Protein AF-A0A1X2H345-F1 (afdb_monomer)

pLDDT: mean 88.34, std 13.13, range [42.84, 98.38]

Sequence (177 aa):
MRRMRRKADGDRSNLPSEIELFEAHEELKAEWERTKRREPLEALDTERYQLSAPGEDDPEAWQAAVNNSKAQLEAESNRLINLELLQKYGANAWRVHNYMLEAHLKRIQAANEDMKNKILQINRERKMDQTQAAGSLRSLEDKWSDLVSQNLQVDIACTALEQEVEELQRYKASLNK

Radius of gyration: 45.2 Å; Cα contacts (8 Å, |Δi|>4): 22; chains: 1; bounding box: 85×25×132 Å

InterPro domains:
  IPR008409 Pre-mRNA-splicing factor SPF27 [PF05700] (2-173)
  IPR008409 Pre-mRNA-splicing factor SPF27 [PTHR13296] (14-171)

Foldseek 3Di:
DDPPPPPPPPPPDPDDPDDQPPPVPPVVSVVVVCVVVVPDDDDPPPVLQDLDDFDPPDPVSVVVSVVSVVVNVVVVVVVVVVVVVCVVCVVVVVVVVVVVVVVVVVVVVVVVVVVVVVVVVVVVVVVVVVVVVVVVVVVVVVVVVVVVVVVVVVVVVVVVVVVVVVVVVVVVVVVVD

Secondary structure (DSSP, 8-state):
-----PPP-S-SS-S-SS--TTTT-HHHHHHHHHHHTTPPPPPP--GGGS-PPPPTT-HHHHHHHHHHHHHHHHHHHHHHHHHHHHHHHHHHHHHHHHHHHHHHHHHHHHHHHHHHHHHHHHHHHHHHHHHHHHHHHHHHHHHHHHHHHHHHHHHHHHHHHHHHHHHHHHHHHHHT-

Organism: Syncephalastrum racemosum (NCBI:txid13706)

Structure (mmCIF, N/CA/C/O backbone):
data_AF-A0A1X2H345-F1
#
_entry.id   AF-A0A1X2H345-F1
#
loop_
_atom_site.group_PDB
_atom_site.id
_atom_site.type_symbol
_atom_site.label_atom_id
_atom_site.label_alt_id
_atom_site.label_comp_id
_atom_site.label_asym_id
_atom_site.label_entity_id
_atom_site.label_seq_id
_atom_site.pdbx_PDB_ins_code
_atom_site.Cartn_x
_atom_site.Cartn_y
_atom_site.Cartn_z
_atom_site.occupancy
_atom_site.B_iso_or_equiv
_atom_site.auth_seq_id
_atom_site.auth_comp_id
_atom_site.auth_asym_id
_atom_site.auth_atom_id
_atom_site.pdbx_PDB_model_num
ATOM 1 N N . MET A 1 1 ? 10.663 5.712 44.525 1.00 42.84 1 MET A N 1
ATOM 2 C CA . MET A 1 1 ? 10.175 4.558 43.736 1.00 42.84 1 MET A CA 1
ATOM 3 C C . MET A 1 1 ? 10.961 4.454 42.435 1.00 42.84 1 MET A C 1
ATOM 5 O O . MET A 1 1 ? 10.844 5.320 41.579 1.00 42.84 1 MET A O 1
ATOM 9 N N . ARG A 1 2 ? 11.821 3.438 42.313 1.00 46.34 2 ARG A N 1
ATOM 10 C CA . ARG A 1 2 ? 12.656 3.188 41.128 1.00 46.34 2 ARG A CA 1
ATOM 11 C C . ARG A 1 2 ? 11.750 2.611 40.033 1.00 46.34 2 ARG A C 1
ATOM 13 O O . ARG A 1 2 ? 11.241 1.507 40.203 1.00 46.34 2 ARG A O 1
ATOM 20 N N . ARG A 1 3 ? 11.508 3.340 38.934 1.00 51.97 3 ARG A N 1
ATOM 21 C CA . ARG A 1 3 ? 10.853 2.761 37.748 1.00 51.97 3 ARG A CA 1
ATOM 22 C C . ARG A 1 3 ? 11.725 1.602 37.268 1.00 51.97 3 ARG A C 1
ATOM 24 O O . ARG A 1 3 ? 12.838 1.830 36.798 1.00 51.97 3 ARG A O 1
ATOM 31 N N . MET A 1 4 ? 11.235 0.371 37.400 1.00 47.84 4 MET A N 1
ATOM 32 C CA . MET A 1 4 ? 11.786 -0.759 36.661 1.00 47.84 4 MET A CA 1
ATOM 33 C C . MET A 1 4 ? 11.659 -0.414 35.179 1.00 47.84 4 MET A C 1
ATOM 35 O O . MET A 1 4 ? 10.566 -0.433 34.614 1.00 47.84 4 MET A O 1
ATOM 39 N N . ARG A 1 5 ? 12.778 -0.050 34.551 1.00 55.53 5 ARG A N 1
ATOM 40 C CA . ARG A 1 5 ? 12.910 -0.095 33.100 1.00 55.53 5 ARG A CA 1
ATOM 41 C C . ARG A 1 5 ? 12.708 -1.565 32.752 1.00 55.53 5 ARG A C 1
ATOM 43 O O . ARG A 1 5 ? 13.625 -2.358 32.955 1.00 55.53 5 ARG A O 1
ATOM 50 N N . ARG A 1 6 ? 11.491 -1.946 32.335 1.00 53.66 6 ARG A N 1
ATOM 51 C CA . ARG A 1 6 ? 11.274 -3.236 31.675 1.00 53.66 6 ARG A CA 1
ATOM 52 C C . ARG A 1 6 ? 12.363 -3.298 30.609 1.00 53.66 6 ARG A C 1
ATOM 54 O O . ARG A 1 6 ? 12.412 -2.413 29.753 1.00 53.66 6 ARG A O 1
ATOM 61 N N . LYS A 1 7 ? 13.291 -4.256 30.719 1.00 50.19 7 LYS A N 1
ATOM 62 C CA . LYS A 1 7 ? 14.066 -4.655 29.546 1.00 50.19 7 LYS A CA 1
ATOM 63 C C . LYS A 1 7 ? 12.996 -4.919 28.498 1.00 50.19 7 LYS A C 1
ATOM 65 O O . LYS A 1 7 ? 12.052 -5.646 28.803 1.00 50.19 7 LYS A O 1
ATOM 70 N N . ALA A 1 8 ? 13.050 -4.194 27.383 1.00 55.94 8 ALA A N 1
ATOM 71 C CA . ALA A 1 8 ? 12.185 -4.510 26.267 1.00 55.94 8 ALA A CA 1
ATOM 72 C C . ALA A 1 8 ? 12.343 -6.016 26.067 1.00 55.94 8 ALA A C 1
ATOM 74 O O . ALA A 1 8 ? 13.481 -6.483 25.951 1.00 55.94 8 ALA A O 1
ATOM 75 N N . ASP A 1 9 ? 11.237 -6.758 26.172 1.00 56.59 9 ASP A N 1
ATOM 76 C CA . ASP A 1 9 ? 11.177 -8.083 25.571 1.00 56.59 9 ASP A CA 1
ATOM 77 C C . ASP A 1 9 ? 11.868 -7.923 24.221 1.00 56.59 9 ASP A C 1
ATOM 79 O O . ASP A 1 9 ? 11.528 -6.986 23.485 1.00 56.59 9 ASP A O 1
ATOM 83 N N . GLY A 1 10 ? 12.894 -8.743 23.968 1.00 58.44 10 GLY A N 1
ATOM 84 C CA . GLY A 1 10 ? 13.483 -8.839 22.640 1.00 58.44 10 GLY A CA 1
ATOM 85 C C . GLY A 1 10 ? 12.335 -8.851 21.647 1.00 58.44 10 GLY A C 1
ATOM 86 O O . GLY A 1 10 ? 11.325 -9.506 21.916 1.00 58.44 10 GLY A O 1
ATOM 87 N N . ASP A 1 11 ? 12.460 -7.984 20.644 1.00 57.41 11 ASP A N 1
ATOM 88 C CA . ASP A 1 11 ? 11.429 -7.623 19.683 1.00 57.41 11 ASP A CA 1
ATOM 89 C C . ASP A 1 11 ? 10.431 -8.775 19.518 1.00 57.41 11 ASP A C 1
ATOM 91 O O . ASP A 1 11 ? 10.804 -9.865 19.100 1.00 57.41 11 ASP A O 1
ATOM 95 N N . ARG A 1 12 ? 9.172 -8.595 19.944 1.00 59.28 12 ARG A N 1
ATOM 96 C CA . ARG A 1 12 ? 8.151 -9.671 19.925 1.00 59.28 12 ARG A CA 1
ATOM 97 C C . ARG A 1 12 ? 7.778 -10.098 18.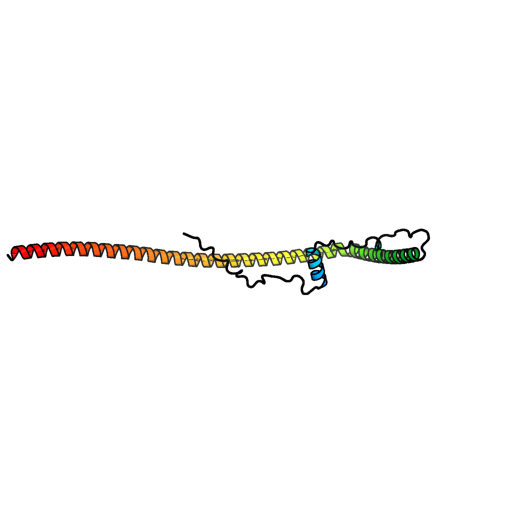497 1.00 59.28 12 ARG A C 1
ATOM 99 O O . ARG A 1 12 ? 6.772 -10.774 18.283 1.00 59.28 12 ARG A O 1
ATOM 106 N N . SER A 1 13 ? 8.536 -9.624 17.520 1.00 66.62 13 SER A N 1
ATOM 107 C CA . SER A 1 13 ? 8.493 -10.015 16.139 1.00 66.62 13 SER A CA 1
ATOM 108 C C . SER A 1 13 ? 9.228 -11.353 15.996 1.00 66.62 13 SER A C 1
ATOM 110 O O . SER A 1 13 ? 10.352 -11.534 16.449 1.00 66.62 13 SER A O 1
ATOM 112 N N . ASN A 1 14 ? 8.619 -12.310 15.297 1.00 68.88 14 ASN A N 1
ATOM 113 C CA . ASN A 1 14 ? 9.355 -13.463 14.760 1.00 68.88 14 ASN A CA 1
ATOM 114 C C . ASN A 1 14 ? 10.188 -13.050 13.529 1.00 68.88 14 ASN A C 1
ATOM 116 O O . ASN A 1 14 ? 10.404 -13.855 12.624 1.00 68.88 14 ASN A O 1
ATOM 120 N N . LEU A 1 15 ? 10.567 -11.773 13.437 1.00 67.19 15 LEU A N 1
ATOM 121 C CA . LEU A 1 15 ? 11.335 -11.250 12.325 1.00 67.19 15 LEU A CA 1
ATOM 122 C C . LEU A 1 15 ? 12.818 -11.412 12.666 1.00 67.19 15 LEU A C 1
ATOM 124 O O . LEU A 1 15 ? 13.219 -11.100 13.788 1.00 67.19 15 LEU A O 1
ATOM 128 N N . PRO A 1 16 ? 13.638 -11.903 11.727 1.00 69.88 16 PRO A N 1
ATOM 129 C CA . PRO A 1 16 ? 15.077 -11.960 11.923 1.00 69.88 16 PRO A CA 1
ATOM 130 C C . PRO A 1 16 ? 15.625 -10.576 12.291 1.00 69.88 16 PRO A C 1
ATOM 132 O O . PRO A 1 16 ? 15.363 -9.593 11.597 1.00 69.88 16 PRO A O 1
ATOM 135 N N . SER A 1 17 ? 16.382 -10.499 13.388 1.00 68.88 17 SER A N 1
ATOM 136 C CA . SER A 1 17 ? 17.040 -9.263 13.836 1.00 68.88 17 SER A CA 1
ATOM 137 C C . SER A 1 17 ? 18.170 -8.826 12.903 1.00 68.88 17 SER A C 1
ATOM 139 O O . SER A 1 17 ? 18.515 -7.648 12.857 1.00 68.88 17 SER A O 1
ATOM 141 N N . GLU A 1 18 ? 18.732 -9.775 12.157 1.00 69.69 18 GLU A N 1
ATOM 142 C CA . GLU A 1 18 ? 19.713 -9.553 11.103 1.00 69.69 18 GLU A CA 1
ATOM 143 C C . GLU A 1 18 ? 19.161 -10.175 9.822 1.00 69.69 18 GLU A C 1
ATOM 145 O O . GLU A 1 18 ? 18.856 -11.366 9.774 1.00 69.69 18 GLU A O 1
ATOM 150 N N . ILE A 1 19 ? 18.959 -9.340 8.804 1.00 75.25 19 ILE A N 1
ATOM 151 C CA . ILE A 1 19 ? 18.525 -9.770 7.477 1.00 75.25 19 ILE A CA 1
ATOM 152 C C . ILE A 1 19 ? 19.769 -9.755 6.597 1.00 75.25 19 ILE A C 1
ATOM 154 O O . ILE A 1 19 ? 20.318 -8.685 6.321 1.00 75.25 19 ILE A O 1
ATOM 158 N N . GLU A 1 20 ? 20.209 -10.928 6.148 1.00 77.31 20 GLU A N 1
ATOM 159 C CA . GLU A 1 20 ? 21.186 -11.014 5.069 1.00 77.31 20 GLU A CA 1
ATOM 160 C C . GLU A 1 20 ? 20.501 -10.609 3.761 1.00 77.31 20 GLU A C 1
ATOM 162 O O . GLU A 1 20 ? 19.668 -11.317 3.195 1.00 77.31 20 GLU A O 1
ATOM 167 N N . LEU A 1 21 ? 20.806 -9.400 3.297 1.00 81.00 21 LEU A N 1
ATOM 168 C CA . LEU A 1 21 ? 20.272 -8.896 2.040 1.00 81.00 21 LEU A CA 1
ATOM 169 C C . LEU A 1 21 ? 20.966 -9.599 0.863 1.00 81.00 21 LEU A C 1
ATOM 171 O O . LEU A 1 21 ? 22.181 -9.787 0.864 1.00 81.00 21 LEU A O 1
ATOM 175 N N . PHE A 1 22 ? 20.178 -9.927 -0.165 1.00 86.00 22 PHE A N 1
ATOM 176 C CA . PHE A 1 22 ? 20.644 -10.439 -1.461 1.00 86.00 22 PHE A CA 1
ATOM 177 C C . PHE A 1 22 ? 21.290 -11.839 -1.465 1.00 86.00 22 PHE A C 1
ATOM 179 O O . PHE A 1 22 ? 22.086 -12.130 -2.351 1.00 86.00 22 PHE A O 1
ATOM 186 N N . GLU A 1 23 ? 20.908 -12.746 -0.557 1.00 82.88 23 GLU A N 1
ATOM 187 C CA . GLU A 1 23 ? 21.403 -14.142 -0.552 1.00 82.88 23 GLU A CA 1
ATOM 188 C C . GLU A 1 23 ? 21.285 -14.856 -1.912 1.00 82.88 23 GLU A C 1
ATOM 190 O O . GLU A 1 23 ? 22.180 -15.597 -2.303 1.00 82.88 23 GLU A O 1
ATOM 195 N N . ALA A 1 24 ? 20.197 -14.613 -2.650 1.00 85.69 24 ALA A N 1
ATOM 196 C CA . ALA A 1 24 ? 19.935 -15.256 -3.938 1.00 85.69 24 ALA A CA 1
ATOM 197 C C . ALA A 1 24 ? 20.748 -14.678 -5.113 1.00 85.69 24 ALA A C 1
ATOM 199 O O . ALA A 1 24 ? 20.771 -15.275 -6.189 1.00 85.69 24 ALA A O 1
ATOM 200 N N . HIS A 1 25 ? 21.381 -13.515 -4.938 1.00 87.69 25 HIS A N 1
ATOM 201 C CA . HIS A 1 25 ? 22.069 -12.797 -6.007 1.00 87.69 25 HIS A CA 1
ATOM 202 C C . HIS A 1 25 ? 23.450 -12.349 -5.541 1.00 87.69 25 HIS A C 1
ATOM 204 O O . HIS A 1 25 ? 23.610 -11.292 -4.929 1.00 87.69 25 HIS A O 1
ATOM 210 N N . GLU A 1 26 ? 24.451 -13.155 -5.886 1.00 89.25 26 GLU A N 1
ATOM 211 C CA . GLU A 1 26 ? 25.852 -12.942 -5.519 1.00 89.25 26 GLU A CA 1
ATOM 212 C C . GLU A 1 26 ? 26.367 -11.555 -5.937 1.00 89.25 26 GLU A C 1
ATOM 214 O O . GLU A 1 26 ? 27.020 -10.876 -5.147 1.00 89.25 26 GLU A O 1
ATOM 219 N N . GLU A 1 27 ? 25.980 -11.078 -7.122 1.00 89.25 27 GLU A N 1
ATOM 220 C CA . GLU A 1 27 ? 26.362 -9.751 -7.622 1.00 89.25 27 GLU A CA 1
ATOM 221 C C . GLU A 1 27 ? 25.814 -8.614 -6.748 1.00 89.25 27 GLU A C 1
ATOM 223 O O . GLU A 1 27 ? 26.535 -7.682 -6.397 1.00 89.25 27 GLU A O 1
ATOM 228 N N . LEU A 1 28 ? 24.552 -8.709 -6.318 1.00 88.56 28 LEU A N 1
ATOM 229 C CA . LEU A 1 28 ? 23.937 -7.699 -5.454 1.00 88.56 28 LEU A CA 1
ATOM 230 C C . LEU A 1 28 ? 24.525 -7.731 -4.039 1.00 88.56 28 LEU A C 1
ATOM 232 O O . LEU A 1 28 ? 24.673 -6.681 -3.411 1.00 88.56 28 LEU A O 1
ATOM 236 N N . LYS A 1 29 ? 24.913 -8.914 -3.547 1.00 89.69 29 LYS A N 1
ATOM 237 C CA . LYS A 1 29 ? 25.635 -9.059 -2.276 1.00 89.69 29 LYS A CA 1
ATOM 238 C C . LYS A 1 29 ? 27.024 -8.413 -2.355 1.00 89.69 29 LYS A C 1
ATOM 240 O O . LYS A 1 29 ? 27.413 -7.693 -1.436 1.00 89.69 29 LYS A O 1
ATOM 245 N N . ALA A 1 30 ? 27.741 -8.599 -3.463 1.00 88.62 30 ALA A N 1
ATOM 246 C CA . ALA A 1 30 ? 29.036 -7.963 -3.703 1.00 88.62 30 ALA A CA 1
ATOM 247 C C . ALA A 1 30 ? 28.928 -6.427 -3.785 1.00 88.62 30 ALA A C 1
ATOM 249 O O . ALA A 1 30 ? 29.713 -5.718 -3.150 1.00 88.62 30 ALA A O 1
ATOM 250 N N . GLU A 1 31 ? 27.917 -5.910 -4.486 1.00 88.44 31 GLU A N 1
ATOM 251 C CA . GLU A 1 31 ? 27.613 -4.474 -4.578 1.00 88.44 31 GLU A CA 1
ATOM 252 C C . GLU A 1 31 ? 27.225 -3.860 -3.226 1.00 88.44 31 GLU A C 1
ATOM 254 O O . GLU A 1 31 ? 27.629 -2.739 -2.891 1.00 88.44 31 GLU A O 1
ATOM 259 N N . TRP A 1 32 ? 26.474 -4.605 -2.413 1.00 88.12 32 TRP A N 1
ATOM 260 C CA . TRP A 1 32 ? 26.106 -4.203 -1.059 1.00 88.12 32 TRP A CA 1
ATOM 261 C C . TRP A 1 32 ? 27.336 -4.079 -0.153 1.00 88.12 32 TRP A C 1
ATOM 263 O O . TRP A 1 32 ? 27.510 -3.067 0.530 1.00 88.12 32 TRP A O 1
ATOM 273 N N . GLU A 1 33 ? 28.238 -5.060 -0.202 1.00 89.31 33 GLU A N 1
ATOM 274 C CA . GLU A 1 33 ? 29.494 -5.022 0.548 1.00 89.31 33 GLU A CA 1
ATOM 275 C C . GLU A 1 33 ? 30.443 -3.920 0.048 1.00 89.31 33 GLU A C 1
ATOM 277 O O . GLU A 1 33 ? 31.045 -3.222 0.865 1.00 89.31 33 GLU A O 1
ATOM 282 N N . ARG A 1 34 ? 30.531 -3.672 -1.268 1.00 90.81 34 ARG A N 1
ATOM 283 C CA . ARG A 1 34 ? 31.264 -2.515 -1.819 1.00 90.81 34 ARG A CA 1
ATOM 284 C C . ARG A 1 34 ? 30.724 -1.197 -1.261 1.00 90.81 34 ARG A C 1
ATOM 286 O O . ARG A 1 34 ? 31.481 -0.354 -0.776 1.00 90.81 34 ARG A O 1
ATOM 293 N N . THR A 1 35 ? 29.402 -1.029 -1.293 1.00 88.56 35 THR A N 1
ATOM 294 C CA . THR A 1 35 ? 28.723 0.175 -0.791 1.00 88.56 35 THR A CA 1
ATOM 295 C C . THR A 1 35 ? 28.976 0.373 0.703 1.00 88.56 35 THR A C 1
ATOM 297 O O . THR A 1 35 ? 29.258 1.487 1.149 1.00 88.56 35 THR A O 1
ATOM 300 N N . LYS A 1 36 ? 28.958 -0.715 1.483 1.00 87.62 36 LYS A N 1
ATOM 301 C CA . LYS A 1 36 ? 29.304 -0.718 2.912 1.00 87.62 36 LYS A CA 1
ATOM 302 C C . LYS A 1 36 ? 30.751 -0.278 3.158 1.00 87.62 36 LYS A C 1
ATOM 304 O O . LYS A 1 36 ? 31.007 0.442 4.123 1.00 87.62 36 LYS A O 1
ATOM 309 N N . ARG A 1 37 ? 31.675 -0.640 2.260 1.00 91.94 37 ARG A N 1
ATOM 310 C CA . ARG A 1 37 ? 33.072 -0.165 2.238 1.00 91.94 37 ARG A CA 1
ATOM 311 C C . ARG A 1 37 ? 33.246 1.249 1.664 1.00 91.94 37 ARG A C 1
ATOM 313 O O . AR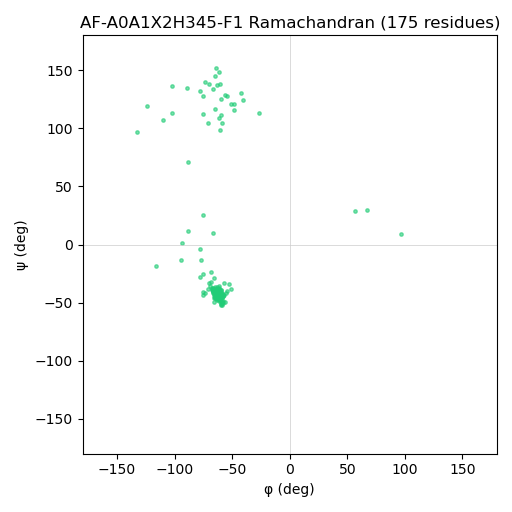G A 1 37 ? 34.345 1.788 1.735 1.00 91.94 37 ARG A O 1
ATOM 320 N N . ARG A 1 38 ? 32.174 1.884 1.166 1.00 86.62 38 ARG A N 1
ATOM 321 C CA . ARG A 1 38 ? 32.170 3.215 0.521 1.00 86.62 38 ARG A CA 1
ATOM 322 C C . ARG A 1 38 ? 33.121 3.323 -0.675 1.00 86.62 38 ARG A C 1
ATOM 324 O O . ARG A 1 38 ? 33.616 4.407 -0.978 1.00 86.62 38 ARG A O 1
ATOM 331 N N . GLU A 1 39 ? 33.365 2.210 -1.353 1.00 88.75 39 GLU A N 1
ATOM 332 C CA . GLU A 1 39 ? 34.132 2.200 -2.595 1.00 88.75 39 GLU A CA 1
ATOM 333 C C . GLU A 1 39 ? 33.242 2.751 -3.728 1.00 88.75 39 GLU A C 1
ATOM 335 O O . GLU A 1 39 ? 32.097 2.301 -3.880 1.00 88.75 39 GLU A O 1
ATOM 340 N N . PRO A 1 40 ? 33.714 3.750 -4.498 1.00 84.19 40 PRO A N 1
ATOM 341 C CA . PRO A 1 40 ? 32.963 4.277 -5.630 1.00 84.19 40 PRO A CA 1
ATOM 342 C C . PRO A 1 40 ? 32.806 3.204 -6.716 1.00 84.19 40 PRO A C 1
ATOM 344 O O . PRO A 1 40 ? 33.698 2.386 -6.931 1.00 84.19 40 PRO A O 1
ATOM 347 N N . LEU A 1 41 ? 31.658 3.213 -7.395 1.00 85.12 41 LEU A N 1
ATOM 348 C CA . LEU A 1 41 ? 31.404 2.366 -8.561 1.00 85.12 41 LEU A CA 1
ATOM 349 C C . LEU A 1 41 ? 32.378 2.745 -9.687 1.00 85.12 41 LEU A C 1
ATOM 351 O O . LEU A 1 41 ? 32.588 3.932 -9.945 1.00 85.12 41 LEU A O 1
ATOM 355 N N . GLU A 1 42 ? 32.940 1.742 -10.360 1.00 82.44 42 GLU A N 1
ATOM 356 C CA . GLU A 1 42 ? 33.724 1.954 -11.575 1.00 82.44 42 GLU A CA 1
ATOM 357 C C . GLU A 1 42 ? 32.837 2.625 -12.629 1.00 82.44 42 GLU A C 1
ATOM 359 O O . GLU A 1 42 ? 31.719 2.178 -12.903 1.00 82.44 42 GLU A O 1
ATOM 364 N N . ALA A 1 43 ? 33.290 3.763 -13.154 1.00 79.12 43 ALA A N 1
ATOM 365 C CA . ALA A 1 43 ? 32.507 4.516 -14.117 1.00 79.12 43 ALA A CA 1
ATOM 366 C C . ALA A 1 43 ? 32.252 3.652 -15.357 1.00 79.12 43 ALA A C 1
ATOM 368 O O . ALA A 1 43 ? 33.147 2.959 -15.837 1.00 79.12 43 ALA A O 1
ATOM 369 N N . LEU A 1 44 ? 31.025 3.708 -15.878 1.00 78.81 44 LEU A N 1
ATOM 370 C CA . LEU A 1 44 ? 30.704 3.068 -17.147 1.00 78.81 44 LEU A CA 1
ATOM 371 C C . LEU A 1 44 ? 31.647 3.616 -18.217 1.00 78.81 44 LEU A C 1
ATOM 373 O O . LEU A 1 44 ? 31.759 4.833 -18.375 1.00 78.81 44 LEU A O 1
ATOM 377 N N . ASP A 1 45 ? 32.290 2.715 -18.953 1.00 77.19 45 ASP A N 1
ATOM 378 C CA . ASP A 1 45 ? 33.091 3.090 -20.108 1.00 77.19 45 ASP A CA 1
ATOM 379 C C . ASP A 1 45 ? 32.182 3.768 -21.145 1.00 77.19 45 ASP A C 1
ATOM 381 O O . ASP A 1 45 ? 31.305 3.154 -21.763 1.00 77.19 45 ASP A O 1
ATOM 385 N N . THR A 1 46 ? 32.372 5.078 -21.285 1.00 77.94 46 THR A N 1
ATOM 386 C CA . THR A 1 46 ? 31.662 5.905 -22.262 1.00 77.94 46 THR A CA 1
ATOM 387 C C . THR A 1 46 ? 32.455 6.071 -23.551 1.00 77.94 46 THR A C 1
ATOM 389 O O . THR A 1 46 ? 31.869 6.484 -24.552 1.00 77.94 46 THR A O 1
ATOM 392 N N . GLU A 1 47 ? 33.742 5.717 -23.563 1.00 74.81 47 GLU A N 1
ATOM 393 C CA . GLU A 1 47 ? 34.616 5.815 -24.734 1.00 74.81 47 GLU A CA 1
ATOM 394 C C . GLU A 1 47 ? 34.195 4.805 -25.798 1.00 74.81 47 GLU A C 1
ATOM 396 O O . GLU A 1 47 ? 34.207 5.111 -26.989 1.00 74.81 47 GLU A O 1
ATOM 401 N N . ARG A 1 48 ? 33.671 3.646 -25.377 1.00 77.00 48 ARG A N 1
ATOM 402 C CA . ARG A 1 48 ? 33.067 2.658 -26.280 1.00 77.00 48 ARG A CA 1
ATOM 403 C C . ARG A 1 48 ? 31.984 3.245 -27.190 1.00 77.00 48 ARG A C 1
ATOM 405 O O . ARG A 1 48 ? 31.846 2.796 -28.323 1.00 77.00 48 ARG A O 1
ATOM 412 N N . TYR A 1 49 ? 31.218 4.230 -26.721 1.00 79.12 49 TYR A N 1
ATOM 413 C CA . TYR A 1 49 ? 30.135 4.865 -27.489 1.00 79.12 49 TYR A CA 1
ATOM 414 C C . TYR A 1 49 ? 30.572 6.126 -28.239 1.00 79.12 49 TYR A C 1
ATOM 416 O O . TYR A 1 49 ? 29.756 6.764 -28.903 1.00 79.12 49 TYR A O 1
ATOM 424 N N . GLN A 1 50 ? 31.849 6.489 -28.145 1.00 80.50 50 GLN A N 1
ATOM 425 C CA . GLN A 1 50 ? 32.420 7.640 -28.825 1.00 80.50 50 GLN A CA 1
ATOM 426 C C . GLN A 1 50 ? 33.216 7.173 -30.050 1.00 80.50 50 GLN A C 1
ATOM 428 O O . GLN A 1 50 ? 33.972 6.205 -30.002 1.00 80.50 50 GLN A O 1
ATOM 433 N N . LEU A 1 51 ? 33.053 7.875 -31.173 1.00 76.00 51 LEU A N 1
ATOM 434 C CA . LEU A 1 51 ? 33.911 7.716 -32.349 1.00 76.00 51 LEU A CA 1
ATOM 435 C C . LEU A 1 51 ? 35.111 8.658 -32.223 1.00 76.00 51 LEU A C 1
ATOM 437 O O . LEU A 1 51 ? 35.194 9.680 -32.903 1.00 76.00 51 LEU A O 1
ATOM 441 N N . SER A 1 52 ? 36.015 8.333 -31.305 1.00 76.00 52 SER A N 1
ATOM 442 C CA . SER A 1 52 ? 37.278 9.052 -31.146 1.00 76.00 52 SER A CA 1
ATOM 443 C C . SER A 1 52 ? 38.192 8.767 -32.339 1.00 76.00 52 SER A C 1
ATOM 445 O O . SER A 1 52 ? 38.285 7.626 -32.798 1.00 76.00 52 SER A O 1
ATOM 447 N N . ALA A 1 53 ? 38.871 9.794 -32.852 1.00 77.25 53 ALA A N 1
ATOM 448 C CA . ALA A 1 53 ? 39.894 9.588 -33.870 1.00 77.25 53 ALA A CA 1
ATOM 449 C C . ALA A 1 53 ? 41.076 8.810 -33.252 1.00 77.25 53 ALA A C 1
ATOM 451 O O . ALA A 1 53 ? 41.502 9.154 -32.146 1.00 77.25 53 ALA A O 1
ATOM 452 N N . PRO A 1 54 ? 41.595 7.767 -33.921 1.00 79.31 54 PRO A N 1
ATOM 453 C CA . PRO A 1 54 ? 42.784 7.061 -33.452 1.00 79.31 54 PRO A CA 1
ATOM 454 C C . PRO A 1 54 ? 44.008 7.989 -33.467 1.00 79.31 54 PRO A C 1
ATOM 456 O O . PRO A 1 54 ? 44.074 8.928 -34.262 1.00 79.31 54 PRO A O 1
ATOM 459 N N . GLY A 1 55 ? 44.974 7.727 -32.582 1.00 76.62 55 GLY A N 1
ATOM 460 C CA . GLY A 1 55 ? 46.233 8.473 -32.538 1.00 76.62 55 GLY A CA 1
ATOM 461 C C . GLY A 1 55 ? 47.034 8.341 -33.839 1.00 76.62 55 GLY A C 1
ATOM 462 O O . GLY A 1 55 ? 46.966 7.317 -3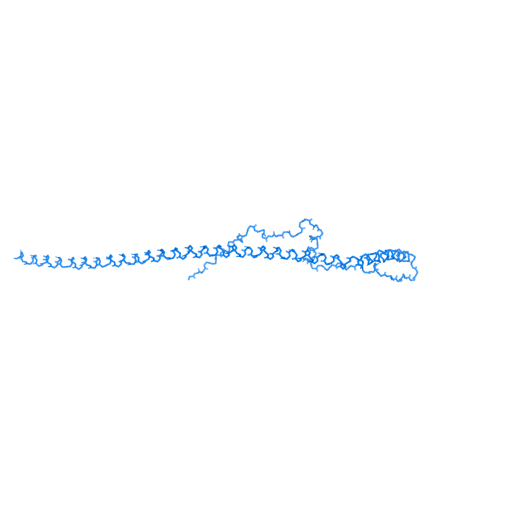4.526 1.00 76.62 55 GLY A O 1
ATOM 463 N N . GLU A 1 56 ? 47.788 9.386 -34.182 1.00 68.25 56 GLU A N 1
ATOM 464 C CA . GLU A 1 56 ? 48.731 9.361 -35.301 1.00 68.25 56 GLU A CA 1
ATOM 465 C C . GLU A 1 56 ? 49.834 8.331 -34.965 1.00 68.25 56 GLU A C 1
ATOM 467 O O . GLU A 1 56 ? 50.528 8.484 -33.965 1.00 68.25 56 GLU A O 1
ATOM 472 N N . ASP A 1 57 ? 49.931 7.259 -35.764 1.00 73.00 57 ASP A N 1
ATOM 473 C CA . ASP A 1 57 ? 51.012 6.246 -35.802 1.00 73.00 57 ASP A CA 1
ATOM 474 C C . ASP A 1 57 ? 50.881 4.896 -35.047 1.00 73.00 57 ASP A C 1
ATOM 476 O O . ASP A 1 57 ? 51.840 4.123 -35.074 1.00 73.00 57 ASP A O 1
ATOM 480 N N . ASP A 1 58 ? 49.724 4.509 -34.484 1.00 82.62 58 ASP A N 1
ATOM 481 C CA . ASP A 1 58 ? 49.535 3.143 -33.927 1.00 82.62 58 ASP A CA 1
ATOM 482 C C . ASP A 1 58 ? 48.570 2.254 -34.754 1.00 82.62 58 ASP A C 1
ATOM 484 O O . ASP A 1 58 ? 47.350 2.444 -34.695 1.00 82.62 58 ASP A O 1
ATOM 488 N N . PRO A 1 59 ? 49.067 1.243 -35.500 1.00 84.12 59 PRO A N 1
ATOM 489 C CA . PRO A 1 59 ? 48.235 0.337 -36.296 1.00 84.12 59 PRO A CA 1
ATOM 490 C C . PRO A 1 59 ? 47.158 -0.408 -35.491 1.00 84.12 59 PRO A C 1
ATOM 492 O O . PRO A 1 59 ? 46.076 -0.677 -36.022 1.00 84.12 59 PRO A O 1
ATOM 495 N N . GLU A 1 60 ? 47.427 -0.741 -34.224 1.00 85.69 60 GLU A N 1
ATOM 496 C CA . GLU A 1 60 ? 46.474 -1.463 -33.375 1.00 85.69 60 GLU A CA 1
ATOM 497 C C . GLU A 1 60 ? 45.320 -0.551 -32.942 1.00 85.69 60 GLU A C 1
ATOM 499 O O . GLU A 1 60 ? 44.152 -0.946 -33.037 1.00 85.69 60 GLU A O 1
ATOM 504 N N . ALA A 1 61 ? 45.617 0.701 -32.578 1.00 83.81 61 ALA A N 1
ATOM 505 C CA . ALA A 1 61 ? 44.608 1.717 -32.279 1.00 83.81 61 ALA A CA 1
ATOM 506 C C . ALA A 1 61 ? 43.685 2.002 -33.478 1.00 83.81 61 ALA A C 1
ATOM 508 O O . ALA A 1 61 ? 42.469 2.132 -33.309 1.00 83.81 61 ALA A O 1
ATOM 509 N N . TRP A 1 62 ? 44.221 2.034 -34.703 1.00 84.94 62 TRP A N 1
ATOM 510 C CA . TRP A 1 62 ? 43.413 2.174 -35.921 1.00 84.94 62 TRP A CA 1
ATOM 511 C C . TRP A 1 62 ? 42.481 0.977 -36.140 1.00 84.94 62 TRP A C 1
ATOM 513 O O . TRP A 1 62 ? 41.301 1.158 -36.454 1.00 84.94 62 TRP A O 1
ATOM 523 N N . GLN A 1 63 ? 42.969 -0.249 -35.933 1.00 87.94 63 GLN A N 1
ATOM 524 C CA . GLN A 1 63 ? 42.140 -1.448 -36.059 1.00 87.94 63 GLN A CA 1
ATOM 525 C C . GLN A 1 63 ? 41.029 -1.486 -34.998 1.00 87.94 63 GLN A C 1
ATOM 527 O O . GLN A 1 63 ? 39.887 -1.840 -35.313 1.00 87.94 63 GLN A O 1
ATOM 532 N N . ALA A 1 64 ? 41.333 -1.084 -33.761 1.00 86.06 64 ALA A N 1
ATOM 533 C CA . ALA A 1 64 ? 40.355 -0.958 -32.686 1.00 86.06 64 ALA A CA 1
ATOM 534 C C . ALA A 1 64 ? 39.284 0.099 -33.009 1.00 86.06 64 ALA A C 1
ATOM 536 O O . ALA A 1 64 ? 38.091 -0.185 -32.886 1.00 86.06 64 ALA A O 1
ATOM 537 N N . ALA A 1 65 ? 39.683 1.271 -33.514 1.00 86.62 65 ALA A N 1
ATOM 538 C CA . ALA A 1 65 ? 38.762 2.332 -33.925 1.00 86.62 65 ALA A CA 1
ATOM 539 C C . ALA A 1 65 ? 37.836 1.897 -35.078 1.00 86.62 65 ALA A C 1
ATOM 541 O O . ALA A 1 65 ? 36.637 2.180 -35.054 1.00 86.62 65 ALA A O 1
ATOM 542 N N . VAL A 1 66 ? 38.354 1.152 -36.063 1.00 88.69 66 VAL A N 1
ATOM 543 C CA . VAL A 1 66 ? 37.549 0.585 -37.163 1.00 88.69 66 VAL A CA 1
ATOM 544 C C . VAL A 1 66 ? 36.574 -0.481 -36.662 1.00 88.69 66 VAL A C 1
ATOM 546 O O . VAL A 1 66 ? 35.431 -0.547 -37.116 1.00 88.69 66 VAL A O 1
ATOM 549 N N . ASN A 1 67 ? 36.996 -1.332 -35.729 1.00 88.75 67 ASN A N 1
ATOM 550 C CA . ASN A 1 67 ? 36.105 -2.329 -35.141 1.00 88.75 67 ASN A CA 1
ATOM 551 C C . ASN A 1 67 ? 34.995 -1.662 -34.314 1.00 88.75 67 ASN A C 1
ATOM 553 O O . ASN A 1 67 ? 33.836 -2.069 -34.418 1.00 88.75 67 ASN A O 1
ATOM 557 N N . ASN A 1 68 ? 35.323 -0.608 -33.558 1.00 88.25 68 ASN A N 1
ATOM 558 C CA . ASN A 1 68 ? 34.341 0.176 -32.815 1.00 88.25 68 ASN A CA 1
ATOM 559 C C . ASN A 1 68 ? 33.346 0.870 -33.759 1.00 88.25 68 ASN A C 1
ATOM 561 O O . ASN A 1 68 ? 32.140 0.740 -33.581 1.00 88.25 68 ASN A O 1
ATOM 565 N N . SER A 1 69 ? 33.817 1.530 -34.822 1.00 88.94 69 SER A N 1
ATOM 566 C CA . SER A 1 69 ? 32.930 2.219 -35.769 1.00 88.94 69 SER A CA 1
ATOM 567 C C . SER A 1 69 ? 31.969 1.267 -36.486 1.00 88.94 69 SER A C 1
ATOM 569 O O . SER A 1 69 ? 30.792 1.592 -36.641 1.00 88.94 69 SER A O 1
ATOM 571 N N . LYS A 1 70 ? 32.423 0.059 -36.849 1.00 90.69 70 LYS A N 1
ATOM 572 C CA . LYS A 1 70 ? 31.550 -1.001 -37.381 1.00 90.69 70 LYS A CA 1
ATOM 573 C C . LYS A 1 70 ? 30.489 -1.425 -36.368 1.00 90.69 70 LYS A C 1
ATOM 575 O O . LYS A 1 70 ? 29.321 -1.532 -36.727 1.00 90.69 70 LYS A O 1
ATOM 580 N N . ALA A 1 71 ? 30.876 -1.638 -35.111 1.00 89.88 71 ALA A N 1
ATOM 581 C CA . ALA A 1 71 ? 29.929 -1.985 -34.055 1.00 89.88 71 ALA A CA 1
ATOM 582 C C . ALA A 1 71 ? 28.891 -0.869 -33.827 1.00 89.88 71 ALA A C 1
ATOM 584 O O . ALA A 1 71 ? 27.706 -1.164 -33.672 1.00 89.88 71 ALA A O 1
ATOM 585 N N . GLN A 1 72 ? 29.312 0.399 -33.865 1.00 89.62 72 GLN A N 1
ATOM 586 C CA . GLN A 1 72 ? 28.414 1.551 -33.735 1.00 89.62 72 GLN A CA 1
ATOM 587 C C . GLN A 1 72 ? 27.452 1.685 -34.919 1.00 89.62 72 GLN A C 1
ATOM 589 O O . GLN A 1 72 ? 26.277 1.976 -34.715 1.00 89.62 72 GLN A O 1
ATOM 594 N N . LEU A 1 73 ? 27.910 1.423 -36.146 1.00 91.94 73 LEU A N 1
ATOM 595 C CA . LEU A 1 73 ? 27.046 1.445 -37.327 1.00 91.94 73 LEU A CA 1
ATOM 596 C C . LEU A 1 73 ? 25.896 0.434 -37.205 1.00 91.94 73 LEU A C 1
ATOM 598 O O . LEU A 1 73 ? 24.739 0.777 -37.444 1.00 91.94 73 LEU A O 1
ATOM 602 N N . GLU A 1 74 ? 26.203 -0.793 -36.786 1.00 93.44 74 GLU A N 1
ATOM 603 C CA . GLU A 1 74 ? 25.187 -1.827 -36.560 1.00 93.44 74 GLU A CA 1
ATOM 604 C C . GLU A 1 74 ? 24.265 -1.480 -35.379 1.00 93.44 74 GLU A C 1
ATOM 606 O O . GLU A 1 74 ? 23.056 -1.718 -35.431 1.00 93.44 74 GLU A O 1
ATOM 611 N N . ALA A 1 75 ? 24.802 -0.878 -34.313 1.00 92.31 75 ALA A N 1
ATOM 612 C CA . ALA A 1 75 ? 24.003 -0.420 -33.178 1.00 92.31 75 ALA A CA 1
ATOM 613 C C . ALA A 1 75 ? 23.001 0.676 -33.581 1.00 92.31 75 ALA A C 1
ATOM 615 O O . ALA A 1 75 ? 21.829 0.598 -33.208 1.00 92.31 75 ALA A O 1
ATOM 616 N N . GLU A 1 76 ? 23.426 1.655 -34.383 1.00 92.75 76 GLU A N 1
ATOM 617 C CA . GLU A 1 76 ? 22.554 2.717 -34.895 1.00 92.75 76 GLU A CA 1
ATOM 618 C C . GLU A 1 76 ? 21.530 2.186 -35.911 1.00 92.75 76 GLU A C 1
ATOM 620 O O . GLU A 1 76 ? 20.369 2.596 -35.880 1.00 92.75 76 GLU A O 1
ATOM 625 N N . SER A 1 77 ? 21.898 1.199 -36.734 1.00 96.38 77 SER A N 1
ATOM 626 C CA . SER A 1 77 ? 20.951 0.480 -37.600 1.00 96.38 77 SER A CA 1
ATOM 627 C C . SER A 1 77 ? 19.837 -0.195 -36.783 1.00 96.38 77 SER A C 1
ATOM 629 O O . SER A 1 77 ? 18.647 0.030 -37.017 1.00 96.38 77 SER A O 1
ATOM 631 N N . ASN A 1 78 ? 20.202 -0.940 -35.735 1.00 96.62 78 ASN A N 1
ATOM 632 C CA . ASN A 1 78 ? 19.233 -1.550 -34.820 1.00 96.62 78 ASN A CA 1
ATOM 633 C C . ASN A 1 78 ? 18.382 -0.504 -34.089 1.00 96.62 78 ASN A C 1
ATOM 635 O O . ASN A 1 78 ? 17.178 -0.690 -33.893 1.00 96.62 78 ASN A O 1
ATOM 639 N N . ARG A 1 79 ? 18.991 0.612 -33.680 1.00 96.19 79 ARG A N 1
ATOM 640 C CA . ARG A 1 79 ? 18.284 1.721 -33.038 1.00 96.19 79 ARG A CA 1
ATOM 641 C C . ARG A 1 79 ? 17.236 2.326 -33.965 1.00 96.19 79 ARG A C 1
ATOM 643 O O . ARG A 1 79 ? 16.132 2.593 -33.496 1.00 96.19 79 ARG A O 1
ATOM 650 N N . LEU A 1 80 ? 17.547 2.506 -35.248 1.00 97.69 80 LEU A N 1
ATOM 651 C CA . LEU A 1 80 ? 16.595 2.992 -36.245 1.00 97.69 80 LEU A CA 1
ATOM 652 C C . LEU A 1 80 ? 15.374 2.067 -36.321 1.00 97.69 80 LEU A C 1
ATOM 654 O O . LEU A 1 80 ? 14.250 2.531 -36.152 1.00 97.69 80 LEU A O 1
ATOM 658 N N . ILE A 1 81 ? 15.596 0.755 -36.454 1.00 97.44 81 ILE A N 1
ATOM 659 C CA . ILE A 1 81 ? 14.521 -0.250 -36.497 1.00 97.44 81 ILE A CA 1
ATOM 660 C C . ILE A 1 81 ? 13.666 -0.191 -35.220 1.00 97.44 81 ILE A C 1
ATOM 662 O O . ILE A 1 81 ? 12.434 -0.192 -35.275 1.00 97.44 81 ILE A O 1
ATOM 666 N N . ASN A 1 82 ? 14.303 -0.090 -34.051 1.00 97.44 82 ASN A N 1
ATOM 667 C CA . ASN A 1 82 ? 13.598 0.029 -32.775 1.00 97.44 82 ASN A CA 1
ATOM 668 C C . ASN A 1 82 ? 12.769 1.320 -32.686 1.00 97.44 82 ASN A C 1
ATOM 670 O O . ASN A 1 82 ? 11.648 1.295 -32.174 1.00 97.44 82 ASN A O 1
ATOM 674 N N . LEU A 1 83 ? 13.290 2.441 -33.191 1.00 97.62 83 LEU A N 1
ATOM 675 C CA . LEU A 1 83 ? 12.570 3.713 -33.239 1.00 97.62 83 LEU A CA 1
ATOM 676 C C . LEU A 1 83 ? 11.390 3.662 -34.209 1.00 97.62 83 LEU A C 1
ATOM 678 O O . LEU A 1 83 ? 10.328 4.177 -33.872 1.00 97.62 83 LEU A O 1
ATOM 682 N N . GLU A 1 84 ? 11.522 2.997 -35.355 1.00 97.38 84 GLU A N 1
ATOM 683 C CA . GLU A 1 84 ? 10.412 2.784 -36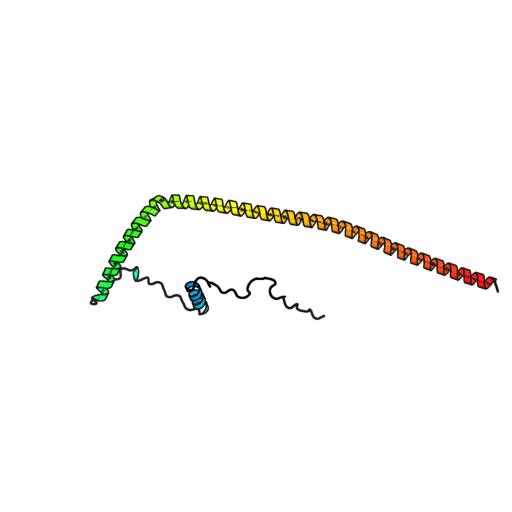.291 1.00 97.38 84 GLU A CA 1
ATOM 684 C C . GLU A 1 84 ? 9.290 1.951 -35.652 1.00 97.38 84 GLU A C 1
ATOM 686 O O . GLU A 1 84 ? 8.107 2.303 -35.737 1.00 97.38 84 GLU A O 1
ATOM 691 N N . LEU A 1 85 ? 9.645 0.879 -34.935 1.00 97.50 85 LEU A N 1
ATOM 692 C CA . LEU A 1 85 ? 8.685 0.077 -34.172 1.00 97.50 85 LEU A CA 1
ATOM 693 C C . LEU A 1 85 ? 8.016 0.898 -33.065 1.00 97.50 85 LEU A C 1
ATOM 695 O O . LEU A 1 85 ? 6.793 0.834 -32.898 1.00 97.50 85 LEU A O 1
ATOM 699 N N . LEU A 1 86 ? 8.792 1.696 -32.329 1.00 97.31 86 LEU A N 1
ATOM 700 C CA . LEU A 1 86 ? 8.278 2.566 -31.276 1.00 97.31 86 LEU A CA 1
ATOM 701 C C . LEU A 1 86 ? 7.353 3.649 -31.843 1.00 97.31 86 LEU A C 1
ATOM 703 O O . LEU A 1 86 ? 6.296 3.907 -31.272 1.00 97.31 86 LEU A O 1
ATOM 707 N N . GLN A 1 87 ? 7.699 4.249 -32.978 1.00 97.00 87 GLN A N 1
ATOM 708 C CA . GLN A 1 87 ? 6.868 5.244 -33.646 1.00 97.00 87 GLN A CA 1
ATOM 709 C C . GLN A 1 87 ? 5.533 4.636 -34.091 1.00 97.00 87 GLN A C 1
ATOM 711 O O . GLN A 1 87 ? 4.486 5.272 -33.952 1.00 97.00 87 GLN A O 1
ATOM 716 N N . LYS A 1 88 ? 5.550 3.388 -34.573 1.00 97.12 88 LYS A N 1
ATOM 717 C CA . LYS A 1 88 ? 4.351 2.692 -35.047 1.00 97.12 88 LYS A CA 1
ATOM 718 C C . LYS A 1 88 ? 3.445 2.196 -33.916 1.00 97.12 88 LYS A C 1
ATOM 720 O O . LYS A 1 88 ? 2.226 2.326 -34.014 1.00 97.12 88 LYS A O 1
ATOM 725 N N . TYR A 1 89 ? 4.011 1.619 -32.854 1.00 97.62 89 TYR A N 1
ATOM 726 C CA . TYR A 1 89 ? 3.236 0.913 -31.822 1.00 97.62 89 TYR A CA 1
ATOM 727 C C . TYR A 1 89 ? 3.296 1.543 -30.430 1.00 97.62 89 TYR A C 1
ATOM 729 O O . TYR A 1 89 ? 2.416 1.276 -29.611 1.00 97.62 89 TYR A O 1
ATOM 737 N N . GLY A 1 90 ? 4.279 2.399 -30.153 1.00 97.31 90 GLY A N 1
ATOM 738 C CA . GLY A 1 90 ? 4.560 2.926 -28.819 1.00 97.31 90 GLY A CA 1
ATOM 739 C C . GLY A 1 90 ? 3.363 3.621 -28.186 1.00 97.31 90 GLY A C 1
ATOM 740 O O . GLY A 1 90 ? 2.977 3.281 -27.071 1.00 97.31 90 GLY A O 1
ATOM 741 N N . ALA A 1 91 ? 2.705 4.530 -28.910 1.00 96.75 91 ALA A N 1
ATOM 742 C CA . ALA A 1 91 ? 1.547 5.251 -28.380 1.00 96.75 91 ALA A CA 1
ATOM 743 C C . ALA A 1 91 ? 0.392 4.311 -27.981 1.00 96.75 91 ALA A C 1
ATOM 745 O O . ALA A 1 91 ? -0.255 4.518 -26.956 1.00 96.75 91 ALA A O 1
ATOM 746 N N . ASN A 1 92 ? 0.137 3.261 -28.765 1.00 96.94 92 ASN A N 1
ATOM 747 C CA . ASN A 1 92 ? -0.928 2.302 -28.469 1.00 96.94 92 ASN A CA 1
ATOM 748 C C . ASN A 1 92 ? -0.540 1.351 -27.334 1.00 96.94 92 ASN A C 1
ATOM 750 O O . ASN A 1 92 ? -1.360 1.110 -26.451 1.00 96.94 92 ASN A O 1
ATOM 754 N N . ALA A 1 93 ? 0.708 0.878 -27.303 1.00 97.38 93 ALA A N 1
ATOM 755 C CA . ALA A 1 93 ? 1.229 0.074 -26.200 1.00 97.38 93 ALA A CA 1
ATOM 756 C C . ALA A 1 93 ? 1.134 0.829 -24.863 1.00 97.38 93 ALA A C 1
ATOM 758 O O . ALA A 1 93 ? 0.644 0.279 -23.878 1.00 97.38 93 ALA A O 1
ATOM 759 N N . TRP A 1 94 ? 1.500 2.116 -24.849 1.00 97.38 94 TRP A N 1
ATOM 760 C CA . TRP A 1 94 ? 1.378 2.971 -23.667 1.00 97.38 94 TRP A CA 1
ATOM 761 C C . TRP A 1 94 ? -0.069 3.167 -23.212 1.00 97.38 94 TRP A C 1
ATOM 763 O O . TRP A 1 94 ? -0.337 3.122 -22.013 1.00 97.38 94 TRP A O 1
ATOM 773 N N . ARG A 1 95 ? -1.021 3.333 -24.138 1.00 97.88 95 ARG A N 1
ATOM 774 C CA . ARG A 1 95 ? -2.452 3.427 -23.792 1.00 97.88 95 ARG A CA 1
ATOM 775 C C . ARG A 1 95 ? -2.983 2.136 -23.176 1.00 97.88 95 ARG A C 1
ATOM 777 O O . ARG A 1 95 ? -3.682 2.195 -22.170 1.00 97.88 95 ARG A O 1
ATOM 784 N N . VAL A 1 96 ? -2.634 0.981 -23.743 1.00 97.94 96 VAL A N 1
ATOM 785 C CA . VAL A 1 96 ? -3.017 -0.326 -23.182 1.00 97.94 96 VAL A CA 1
ATOM 786 C C . VAL A 1 96 ? -2.405 -0.510 -21.797 1.00 97.94 96 VAL A C 1
ATOM 788 O O . VAL A 1 96 ? -3.104 -0.896 -20.863 1.00 97.94 96 VAL A O 1
ATOM 791 N N . HIS A 1 97 ? -1.125 -0.174 -21.639 1.00 98.06 97 HIS A N 1
ATOM 792 C CA . HIS A 1 97 ? -0.456 -0.235 -20.347 1.00 98.06 97 HIS A CA 1
ATOM 793 C C . HIS A 1 97 ? -1.140 0.664 -19.308 1.00 98.06 97 HIS A C 1
ATOM 795 O O . HIS A 1 97 ? -1.410 0.222 -18.193 1.00 98.06 97 HIS A O 1
ATOM 801 N N . ASN A 1 98 ? -1.496 1.894 -19.683 1.00 98.12 98 ASN A N 1
ATOM 802 C CA . ASN A 1 98 ? -2.222 2.809 -18.810 1.00 98.12 98 ASN A CA 1
ATOM 803 C C . ASN A 1 98 ? -3.603 2.253 -18.412 1.00 98.12 98 ASN A C 1
ATOM 805 O O . ASN A 1 98 ? -3.916 2.215 -17.226 1.00 98.12 98 ASN A O 1
ATOM 809 N N . TYR A 1 99 ? -4.370 1.708 -19.361 1.00 98.06 99 TYR A N 1
ATOM 810 C CA . TYR A 1 99 ? -5.647 1.045 -19.074 1.00 98.06 99 TYR A CA 1
ATOM 811 C C . TYR A 1 99 ? -5.498 -0.117 -18.078 1.00 98.06 99 TYR A C 1
ATOM 813 O O . TYR A 1 99 ? -6.288 -0.255 -17.140 1.00 98.06 99 TYR A O 1
ATOM 821 N N . MET A 1 100 ? -4.460 -0.944 -18.241 1.00 98.19 100 MET A N 1
ATOM 822 C CA . MET A 1 100 ? -4.160 -2.016 -17.292 1.00 98.19 100 MET A CA 1
ATOM 823 C C . MET A 1 100 ? -3.840 -1.451 -15.905 1.00 98.19 100 MET A C 1
ATOM 825 O O . MET A 1 100 ? -4.393 -1.928 -14.914 1.00 98.19 100 MET A O 1
ATOM 829 N N . LEU A 1 101 ? -2.996 -0.416 -15.818 1.00 98.31 101 LEU A N 1
ATOM 830 C CA . LEU A 1 101 ? -2.662 0.241 -14.551 1.00 98.31 101 LEU A CA 1
ATOM 831 C C . LEU A 1 101 ? -3.900 0.814 -13.853 1.00 98.31 101 LEU A C 1
ATOM 833 O O . LEU A 1 101 ? -4.053 0.629 -12.646 1.00 98.31 101 LEU A O 1
ATOM 837 N N . GLU A 1 102 ? -4.816 1.441 -14.589 1.00 98.19 102 GLU A N 1
ATOM 838 C CA . GLU A 1 102 ? -6.07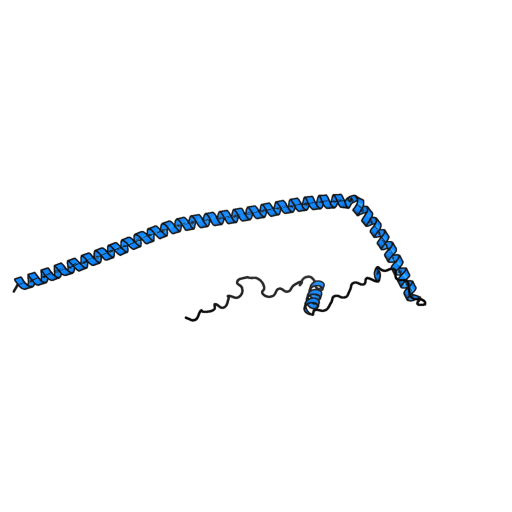9 1.933 -14.035 1.00 98.19 102 GLU A CA 1
ATOM 839 C C . GLU A 1 102 ? -6.953 0.795 -13.488 1.00 98.19 102 GLU A C 1
ATOM 841 O O . GLU A 1 102 ? -7.546 0.923 -12.413 1.00 98.19 102 GLU A O 1
ATOM 846 N N . ALA A 1 103 ? -7.017 -0.344 -14.183 1.00 98.12 103 ALA A N 1
ATOM 847 C CA . ALA A 1 103 ? -7.733 -1.523 -13.699 1.00 98.12 103 ALA A CA 1
ATOM 848 C C . ALA A 1 103 ? -7.092 -2.098 -12.422 1.00 98.12 103 ALA A C 1
ATOM 850 O O . ALA A 1 103 ? -7.796 -2.427 -11.461 1.00 98.12 103 ALA A O 1
ATOM 851 N N . HIS A 1 104 ? -5.758 -2.167 -12.373 1.00 98.25 104 HIS A N 1
ATOM 852 C CA . HIS A 1 104 ? -5.021 -2.575 -11.176 1.00 98.25 104 HIS A CA 1
ATOM 853 C C . HIS A 1 104 ? -5.278 -1.627 -10.000 1.00 98.25 104 HIS A C 1
ATOM 855 O O . HIS A 1 104 ? -5.544 -2.098 -8.891 1.00 98.25 104 HIS A O 1
ATOM 861 N N . LEU A 1 105 ? -5.260 -0.314 -10.244 1.00 98.31 105 LEU A N 1
ATOM 862 C CA . LEU A 1 105 ? -5.547 0.704 -9.240 1.00 98.31 105 LEU A CA 1
ATOM 863 C C . LEU A 1 105 ? -6.954 0.525 -8.661 1.00 98.31 105 LEU A C 1
ATOM 865 O O . LEU A 1 105 ? -7.100 0.445 -7.442 1.00 98.31 105 LEU A O 1
ATOM 869 N N . LYS A 1 106 ? -7.972 0.377 -9.518 1.00 98.31 106 LYS A N 1
ATOM 870 C CA . LYS A 1 106 ? -9.362 0.146 -9.090 1.00 98.31 106 LYS A CA 1
ATOM 871 C C . LYS A 1 106 ? -9.491 -1.101 -8.219 1.00 98.31 106 LYS A C 1
ATOM 873 O O . LYS A 1 106 ? -10.149 -1.060 -7.182 1.00 98.31 106 LYS A O 1
ATOM 878 N N . ARG A 1 107 ? -8.824 -2.197 -8.593 1.00 98.19 107 ARG A N 1
ATOM 879 C CA . ARG A 1 107 ? -8.823 -3.439 -7.803 1.00 98.19 107 ARG A CA 1
ATOM 880 C C . ARG A 1 107 ? -8.204 -3.238 -6.419 1.00 98.19 107 ARG A C 1
ATOM 882 O O . ARG A 1 107 ? -8.750 -3.722 -5.432 1.00 98.19 107 ARG A O 1
ATOM 889 N N . ILE A 1 108 ? -7.075 -2.532 -6.340 1.00 98.31 108 ILE A N 1
ATOM 890 C CA . ILE A 1 108 ? -6.399 -2.246 -5.066 1.00 98.31 108 ILE A CA 1
ATOM 891 C C . ILE A 1 108 ? -7.257 -1.323 -4.194 1.00 98.31 108 ILE A C 1
ATOM 893 O O . ILE A 1 108 ? -7.376 -1.559 -2.995 1.00 98.31 108 ILE A O 1
ATOM 897 N N . GLN A 1 109 ? -7.886 -0.305 -4.783 1.00 98.31 109 GLN A N 1
ATOM 898 C CA . GLN A 1 109 ? -8.794 0.597 -4.073 1.00 98.31 109 GLN A CA 1
ATOM 899 C C . GLN A 1 109 ? -10.006 -0.148 -3.504 1.00 98.31 109 GLN A C 1
ATOM 901 O O . GLN A 1 109 ? -10.320 0.039 -2.331 1.00 98.31 109 GLN A O 1
ATOM 906 N N . ALA A 1 110 ? -10.628 -1.036 -4.285 1.00 98.38 110 ALA A N 1
ATOM 907 C CA . ALA A 1 110 ? -11.734 -1.870 -3.816 1.00 98.38 110 ALA A CA 1
ATOM 908 C C . ALA A 1 110 ? -11.309 -2.772 -2.647 1.00 98.38 110 ALA A C 1
ATOM 910 O O . ALA A 1 110 ? -11.953 -2.778 -1.604 1.00 98.38 110 ALA A O 1
ATOM 911 N N . ALA A 1 111 ? -10.166 -3.456 -2.770 1.00 98.12 111 ALA A N 1
ATOM 912 C CA . ALA A 1 111 ? -9.642 -4.291 -1.691 1.00 98.12 111 ALA A CA 1
ATOM 913 C C . ALA A 1 111 ? -9.325 -3.482 -0.419 1.00 98.12 111 ALA A C 1
ATOM 915 O O . ALA A 1 111 ? -9.542 -3.960 0.693 1.00 98.12 111 ALA A O 1
ATOM 916 N N . ASN A 1 112 ? -8.817 -2.255 -0.566 1.00 98.25 112 ASN A N 1
ATOM 917 C CA . ASN A 1 112 ? -8.551 -1.361 0.560 1.00 98.25 112 ASN A CA 1
ATOM 918 C C . ASN A 1 112 ? -9.853 -0.966 1.270 1.00 98.25 112 ASN A C 1
ATOM 920 O O . ASN A 1 112 ? -9.942 -1.058 2.495 1.00 98.25 112 ASN A O 1
ATOM 924 N N . GLU A 1 113 ? -10.876 -0.595 0.503 1.00 98.25 113 GLU A N 1
ATOM 925 C CA . GLU A 1 113 ? -12.181 -0.228 1.045 1.00 98.25 113 GLU A CA 1
ATOM 926 C C . GLU A 1 113 ? -12.861 -1.409 1.752 1.00 98.25 113 GLU A C 1
ATOM 928 O O . GLU A 1 113 ? -13.349 -1.263 2.873 1.00 98.25 113 GLU A O 1
ATOM 933 N N . ASP A 1 114 ? -12.788 -2.611 1.180 1.00 98.31 114 ASP A N 1
ATOM 934 C CA . ASP A 1 114 ? -13.278 -3.833 1.822 1.00 98.31 114 ASP A CA 1
ATOM 935 C C . ASP A 1 114 ? -12.590 -4.092 3.168 1.00 98.31 114 ASP A C 1
ATOM 937 O O . ASP A 1 114 ? -13.242 -4.452 4.153 1.00 98.31 114 ASP A O 1
ATOM 941 N N . MET A 1 115 ? -11.270 -3.897 3.246 1.00 98.06 115 MET A N 1
ATOM 942 C CA . MET A 1 115 ? -10.535 -4.063 4.503 1.00 98.06 115 MET A CA 1
ATOM 943 C C . MET A 1 115 ? -10.905 -2.994 5.531 1.00 98.06 115 MET A C 1
ATOM 945 O O . MET A 1 115 ? -11.078 -3.322 6.706 1.00 98.06 115 MET A O 1
ATOM 949 N N . LYS A 1 116 ? -11.095 -1.738 5.114 1.00 98.25 116 LYS A N 1
ATOM 950 C CA . LYS A 1 116 ? -11.600 -0.682 6.003 1.00 98.25 116 LYS A CA 1
ATOM 951 C C . LYS A 1 116 ? -12.979 -1.026 6.551 1.00 98.25 116 LYS A C 1
ATOM 953 O O . LYS A 1 116 ? -13.189 -0.912 7.756 1.00 98.25 116 LYS A O 1
ATOM 958 N N . ASN A 1 117 ? -13.884 -1.512 5.706 1.00 98.12 117 ASN A N 1
ATOM 959 C CA . ASN A 1 117 ? -15.223 -1.920 6.125 1.00 98.12 117 ASN A CA 1
ATOM 960 C C . ASN A 1 117 ? -15.180 -3.069 7.140 1.00 98.12 117 ASN A C 1
ATOM 962 O O . ASN A 1 117 ? -15.862 -3.003 8.162 1.00 98.12 117 ASN A O 1
ATOM 966 N N . LYS A 1 118 ? -14.309 -4.067 6.937 1.00 98.19 118 LYS A N 1
ATOM 967 C CA . LYS A 1 118 ? -14.077 -5.143 7.920 1.00 98.19 118 LYS A CA 1
ATOM 968 C C . LYS A 1 118 ? -13.554 -4.607 9.253 1.00 98.19 118 LYS A C 1
ATOM 970 O O . LYS A 1 118 ? -14.039 -5.010 10.308 1.00 98.19 118 LYS A O 1
ATOM 975 N N . ILE A 1 119 ? -12.597 -3.675 9.226 1.00 98.19 119 ILE A N 1
ATOM 976 C CA . ILE A 1 119 ? -12.079 -3.028 10.443 1.00 98.19 119 ILE A CA 1
ATOM 977 C C . ILE A 1 119 ? -13.200 -2.279 11.171 1.00 98.19 119 ILE A C 1
ATOM 979 O O . ILE A 1 119 ? -13.338 -2.406 12.388 1.00 98.19 119 ILE A O 1
ATOM 983 N N . LEU A 1 120 ? -14.014 -1.513 10.442 1.00 98.19 120 LEU A N 1
ATOM 984 C CA . LEU A 1 120 ? -15.135 -0.769 11.012 1.00 98.19 120 LEU A CA 1
ATOM 985 C C . LEU A 1 120 ? -16.188 -1.699 11.619 1.00 98.19 120 LEU A C 1
ATOM 987 O O . LEU A 1 120 ? -16.665 -1.418 12.718 1.00 98.19 120 LEU A O 1
ATOM 991 N N . GLN A 1 121 ? -16.508 -2.813 10.959 1.00 98.19 121 GLN A N 1
ATOM 992 C CA . GLN A 1 121 ? -17.421 -3.822 11.491 1.00 98.19 121 GLN A CA 1
ATOM 993 C C . GLN A 1 121 ? -16.908 -4.389 12.820 1.00 98.19 121 GLN A C 1
ATOM 995 O O . GLN A 1 121 ? -17.625 -4.342 13.817 1.00 98.19 121 GLN A O 1
ATOM 1000 N N . ILE A 1 122 ? -15.647 -4.828 12.865 1.00 98.38 122 ILE A N 1
ATOM 1001 C CA . ILE A 1 122 ? -15.031 -5.356 14.090 1.00 98.38 122 ILE A CA 1
ATOM 1002 C C . ILE A 1 122 ? -15.039 -4.299 15.201 1.00 98.38 122 ILE A C 1
ATOM 1004 O O . ILE A 1 122 ? -15.344 -4.598 16.354 1.00 98.38 122 ILE A O 1
ATOM 1008 N N . ASN A 1 123 ? -14.715 -3.045 14.880 1.00 98.25 123 ASN A N 1
ATOM 1009 C CA . ASN A 1 123 ? -14.736 -1.963 15.863 1.00 98.25 123 ASN A CA 1
ATOM 1010 C C . ASN A 1 123 ? -16.151 -1.682 16.382 1.00 98.25 123 ASN A C 1
ATOM 1012 O O . ASN A 1 123 ? -16.316 -1.391 17.567 1.00 98.25 123 ASN A O 1
ATOM 1016 N N . ARG A 1 124 ? -17.169 -1.790 15.522 1.00 98.19 124 ARG A N 1
ATOM 1017 C CA . ARG A 1 124 ? -18.575 -1.648 15.907 1.00 98.19 124 ARG A CA 1
ATOM 1018 C C . ARG A 1 124 ? -19.013 -2.770 16.846 1.00 98.19 124 ARG A C 1
ATOM 1020 O O . ARG A 1 124 ? -19.614 -2.471 17.873 1.00 98.19 124 ARG A O 1
ATOM 1027 N N . GLU A 1 125 ? -18.678 -4.017 16.524 1.00 98.06 125 GLU A N 1
ATOM 1028 C CA . GLU A 1 125 ? -18.956 -5.190 17.365 1.00 98.06 125 GLU A CA 1
ATOM 1029 C C . GLU A 1 125 ? -18.282 -5.044 18.735 1.00 98.06 125 GLU A C 1
ATOM 1031 O O . GLU A 1 125 ? -18.962 -5.031 19.758 1.00 98.06 125 GLU A O 1
ATOM 1036 N N . ARG A 1 126 ? -16.973 -4.749 18.765 1.00 98.38 126 ARG A N 1
ATOM 1037 C CA . ARG A 1 126 ? -16.251 -4.477 20.022 1.00 98.38 126 ARG A CA 1
ATOM 1038 C C . ARG A 1 126 ? -16.896 -3.361 20.831 1.00 98.38 126 ARG A C 1
ATOM 1040 O O . ARG A 1 126 ? -16.959 -3.451 22.054 1.00 98.38 126 ARG A O 1
ATOM 1047 N N . LYS A 1 127 ? -17.332 -2.283 20.171 1.00 98.19 127 LYS A N 1
ATOM 1048 C CA . LYS A 1 127 ? -17.962 -1.161 20.865 1.00 98.19 127 LYS A CA 1
ATOM 1049 C C . LYS A 1 127 ? -19.285 -1.585 21.495 1.00 98.19 127 LYS A C 1
ATOM 1051 O O . LYS A 1 127 ? -19.523 -1.210 22.639 1.00 98.19 127 LYS A O 1
ATOM 1056 N N . MET A 1 128 ? -20.100 -2.358 20.779 1.00 98.12 128 MET A N 1
ATOM 1057 C CA . MET A 1 128 ? -21.364 -2.893 21.284 1.00 98.12 128 MET A CA 1
ATOM 1058 C C . MET A 1 128 ? -21.133 -3.761 22.526 1.00 98.12 128 MET A C 1
ATOM 1060 O O . MET A 1 128 ? -21.702 -3.467 23.581 1.00 98.12 128 MET A O 1
ATOM 1064 N N . ASP A 1 129 ? -20.224 -4.734 22.434 1.00 97.88 129 ASP A N 1
ATOM 1065 C CA . ASP A 1 129 ? -19.899 -5.652 23.531 1.00 97.88 129 ASP A CA 1
ATOM 1066 C C . ASP A 1 129 ? -19.400 -4.892 24.765 1.00 97.88 129 ASP A C 1
ATOM 1068 O O . ASP A 1 129 ? -19.859 -5.118 25.886 1.00 97.88 129 ASP A O 1
ATOM 1072 N N . GLN A 1 130 ? -18.506 -3.919 24.562 1.00 98.00 130 GLN A N 1
ATOM 1073 C CA . GLN A 1 130 ? -17.998 -3.075 25.642 1.00 98.00 130 GLN A CA 1
ATOM 1074 C C . GLN A 1 130 ? -19.100 -2.228 26.283 1.00 98.00 130 GLN A C 1
ATOM 1076 O O . GLN A 1 130 ? -19.119 -2.090 27.504 1.00 98.00 130 GLN A O 1
ATOM 1081 N N . THR A 1 131 ? -20.021 -1.657 25.499 1.00 97.62 131 THR A N 1
ATOM 1082 C CA . THR A 1 131 ? -21.131 -0.867 26.058 1.00 97.62 131 THR A CA 1
ATOM 1083 C C . THR A 1 131 ? -22.117 -1.722 26.846 1.00 97.62 131 THR A C 1
ATOM 1085 O O . THR A 1 131 ? -22.584 -1.287 27.897 1.00 97.62 131 THR A O 1
ATOM 1088 N N . GLN A 1 132 ? -22.385 -2.949 26.394 1.00 97.06 132 GLN A N 1
ATOM 1089 C CA . GLN A 1 132 ? -23.227 -3.894 27.120 1.00 97.06 132 GLN A CA 1
ATOM 1090 C C . GLN A 1 132 ? -22.565 -4.317 28.437 1.00 97.06 132 GLN A C 1
ATOM 1092 O O . GLN A 1 132 ? -23.185 -4.213 29.496 1.00 97.06 132 GLN A O 1
ATOM 1097 N N . ALA A 1 133 ? -21.291 -4.719 28.388 1.00 97.69 133 ALA A N 1
ATOM 1098 C CA . ALA A 1 133 ? -20.530 -5.102 29.574 1.00 9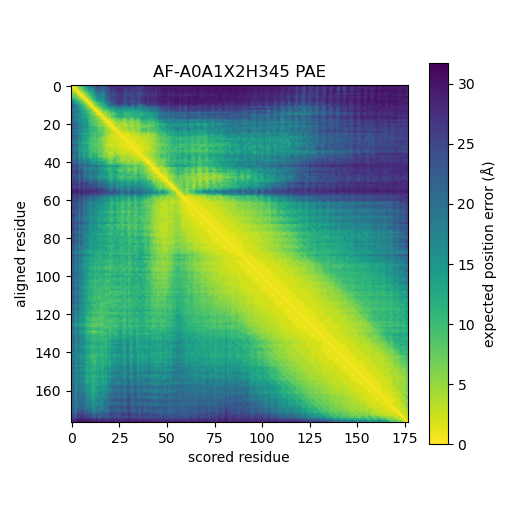7.69 133 ALA A CA 1
ATOM 1099 C C . ALA A 1 133 ? -20.414 -3.947 30.582 1.00 97.69 133 ALA A C 1
ATOM 1101 O O . ALA A 1 133 ? -20.578 -4.164 31.781 1.00 97.69 133 ALA A O 1
ATOM 1102 N N . ALA A 1 134 ? -20.198 -2.714 30.110 1.00 98.00 134 ALA A N 1
ATOM 1103 C CA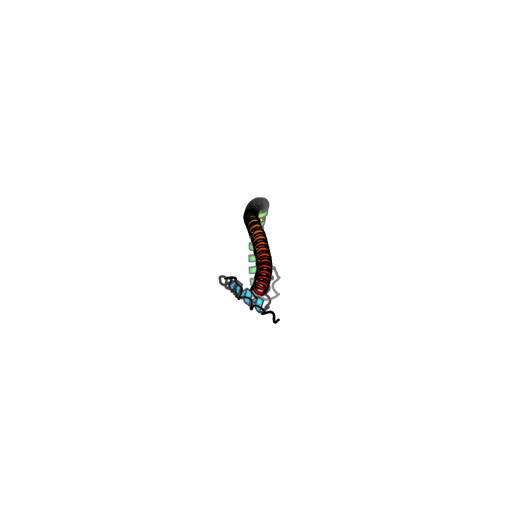 . ALA A 1 134 ? -20.165 -1.527 30.963 1.00 98.00 134 ALA A CA 1
ATOM 1104 C C . ALA A 1 134 ? -21.505 -1.286 31.680 1.00 98.00 134 ALA A C 1
ATOM 1106 O O . ALA A 1 134 ? -21.510 -0.933 32.857 1.00 98.00 134 ALA A O 1
ATOM 1107 N N . GLY A 1 135 ? -22.638 -1.515 31.004 1.00 97.38 135 GLY A N 1
ATOM 1108 C CA . GLY A 1 135 ? -23.962 -1.434 31.624 1.00 97.38 135 GLY A CA 1
ATOM 1109 C C . GLY A 1 135 ? -24.155 -2.467 32.739 1.00 97.38 135 GLY A C 1
ATOM 1110 O O . GLY A 1 135 ? -24.618 -2.124 33.827 1.00 97.38 135 GLY A O 1
ATOM 1111 N N . SER A 1 136 ? -23.749 -3.718 32.503 1.00 97.19 136 SER A N 1
ATOM 1112 C CA . SER A 1 136 ? -23.801 -4.776 33.520 1.00 97.19 136 SER A CA 1
ATOM 1113 C C . SER A 1 136 ? -22.874 -4.499 34.703 1.00 97.19 136 SER A C 1
ATOM 1115 O O . SER A 1 136 ? -23.292 -4.672 35.846 1.00 97.19 136 SER A O 1
ATOM 1117 N N . LEU A 1 137 ? -21.646 -4.037 34.444 1.00 98.12 137 LEU A N 1
ATOM 1118 C CA . LEU A 1 137 ? -20.693 -3.654 35.488 1.00 98.12 137 LEU A CA 1
ATOM 1119 C C . LEU A 1 137 ? -21.258 -2.547 36.371 1.00 98.12 137 LEU A C 1
ATOM 1121 O O . LEU A 1 137 ? -21.239 -2.690 37.587 1.00 98.12 137 LEU A O 1
ATOM 1125 N N . ARG A 1 138 ? -21.839 -1.506 35.767 1.00 98.12 138 ARG A N 1
ATOM 1126 C CA . ARG A 1 138 ? -22.457 -0.408 36.512 1.00 98.12 138 ARG A CA 1
ATOM 1127 C C . ARG A 1 138 ? -23.606 -0.889 37.397 1.00 98.12 138 ARG A C 1
ATOM 1129 O O . ARG A 1 138 ? -23.649 -0.553 38.568 1.00 98.12 138 ARG A O 1
ATOM 1136 N N . SER A 1 139 ? -24.488 -1.747 36.877 1.00 97.69 139 SER A N 1
ATOM 1137 C CA . SER A 1 139 ? -25.577 -2.310 37.690 1.00 97.69 139 SER A CA 1
ATOM 1138 C C . SER A 1 139 ? -25.071 -3.165 38.858 1.00 97.69 139 SER A C 1
ATOM 1140 O O . SER A 1 139 ? -25.692 -3.173 39.919 1.00 97.69 139 SER A O 1
ATOM 1142 N N . LEU A 1 140 ? -23.979 -3.912 38.672 1.00 97.94 140 LEU A N 1
ATOM 1143 C CA . LEU A 1 140 ? -23.361 -4.692 39.747 1.00 97.94 140 LEU A CA 1
ATOM 1144 C C . LEU A 1 140 ? -22.675 -3.793 40.779 1.00 97.94 140 LEU A C 1
ATOM 1146 O O . LEU A 1 140 ? -22.769 -4.078 41.968 1.00 97.94 140 LEU A O 1
ATOM 1150 N N . GLU A 1 141 ? -22.028 -2.718 40.334 1.00 98.31 141 GLU A N 1
ATOM 1151 C CA . GLU A 1 141 ? -21.406 -1.711 41.195 1.00 98.31 141 GLU A CA 1
ATOM 1152 C C . GLU A 1 141 ? -22.453 -0.982 42.048 1.00 98.31 141 GLU A C 1
ATOM 1154 O O . GLU A 1 141 ? -22.284 -0.895 43.263 1.00 98.31 141 GLU A O 1
ATOM 1159 N N . ASP A 1 142 ? -23.574 -0.571 41.445 1.00 98.19 142 ASP A N 1
ATOM 1160 C CA . ASP A 1 142 ? -24.700 0.052 42.149 1.00 98.19 142 ASP A CA 1
ATOM 1161 C C . ASP A 1 142 ? -25.268 -0.904 43.218 1.00 98.19 142 ASP A C 1
ATOM 1163 O O . ASP A 1 142 ? -25.348 -0.555 44.394 1.00 98.19 142 ASP A O 1
ATOM 1167 N N . LYS A 1 143 ? -25.561 -2.163 42.849 1.00 97.94 143 LYS A N 1
ATOM 1168 C CA . LYS A 1 143 ? -26.052 -3.187 43.796 1.00 97.94 143 LYS A CA 1
ATOM 1169 C C . LYS A 1 143 ? -25.070 -3.466 44.927 1.00 97.94 143 LYS A C 1
ATOM 1171 O O . LYS A 1 143 ? -25.483 -3.704 46.058 1.00 97.94 143 LYS A O 1
ATOM 1176 N N . TRP A 1 144 ? -23.779 -3.504 44.616 1.00 98.25 144 TRP A N 1
ATOM 1177 C CA . TRP A 1 144 ? -22.743 -3.692 45.621 1.00 98.25 144 TRP A CA 1
ATOM 1178 C C . TRP A 1 144 ? -22.712 -2.510 46.594 1.00 98.25 144 TRP A C 1
ATOM 1180 O O . TRP A 1 144 ? -22.696 -2.732 47.803 1.00 98.25 144 TRP A O 1
ATOM 1190 N N . SER A 1 145 ? -22.777 -1.275 46.089 1.00 98.06 145 SER A N 1
ATOM 1191 C CA . SER A 1 145 ? -22.828 -0.071 46.921 1.00 98.06 145 SER A CA 1
ATOM 1192 C C . SER A 1 145 ? -24.064 -0.055 47.827 1.00 98.06 145 SER A C 1
ATOM 1194 O O . SER A 1 145 ? -23.932 0.184 49.030 1.00 98.06 145 SER A O 1
ATOM 1196 N N . ASP A 1 146 ? -25.233 -0.407 47.285 1.00 97.94 146 ASP A N 1
ATOM 1197 C CA . ASP A 1 146 ? -26.482 -0.522 48.040 1.00 97.94 146 ASP A CA 1
ATOM 1198 C C . ASP A 1 146 ? -26.381 -1.580 49.147 1.00 97.94 146 ASP A C 1
ATOM 1200 O O . ASP A 1 146 ? -26.725 -1.306 50.296 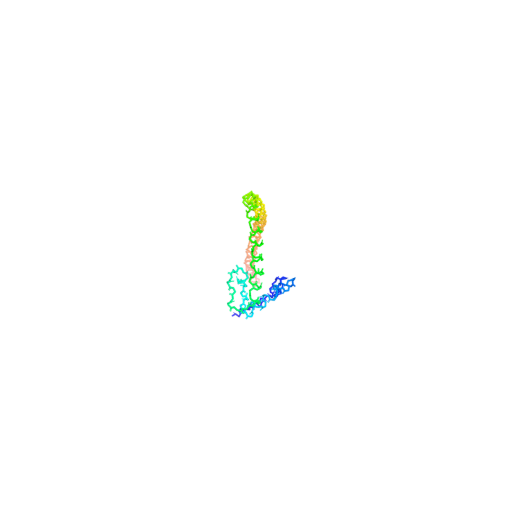1.00 97.94 146 ASP A O 1
ATOM 1204 N N . LEU A 1 147 ? -25.864 -2.776 48.838 1.00 98.00 147 LEU A N 1
ATOM 1205 C CA . LEU A 1 147 ? -25.693 -3.857 49.816 1.00 98.00 147 LEU A CA 1
ATOM 1206 C C . LEU A 1 147 ? -24.707 -3.487 50.926 1.00 98.00 147 LEU A C 1
ATOM 1208 O O . LEU A 1 147 ? -24.939 -3.825 52.087 1.00 98.00 147 LEU A O 1
ATOM 1212 N N . VAL A 1 148 ? -23.613 -2.798 50.595 1.00 97.94 148 VAL A N 1
ATOM 1213 C CA . VAL A 1 148 ? -22.661 -2.296 51.595 1.00 97.94 148 VAL A CA 1
ATOM 1214 C C . VAL A 1 148 ? -23.334 -1.259 52.495 1.00 97.94 148 VAL A C 1
ATOM 1216 O O . VAL A 1 148 ? -23.193 -1.333 53.714 1.00 97.94 148 VAL A O 1
ATOM 1219 N N . SER A 1 149 ? -24.108 -0.331 51.922 1.00 97.81 149 SER A N 1
ATOM 1220 C CA . SER A 1 149 ? -24.853 0.668 52.695 1.00 97.81 149 SER A CA 1
ATOM 1221 C C . SER A 1 149 ? -25.902 0.025 53.606 1.00 97.81 149 SER A C 1
ATOM 1223 O O . SER A 1 149 ? -25.994 0.383 54.778 1.00 97.81 149 SER A O 1
ATOM 1225 N N . GLN A 1 150 ? -26.648 -0.962 53.105 1.00 97.81 150 GLN A N 1
ATOM 1226 C CA . GLN A 1 150 ? -27.644 -1.700 53.884 1.00 97.81 150 GLN A CA 1
ATOM 1227 C C . GLN A 1 150 ? -27.012 -2.485 55.034 1.00 97.81 150 GLN A C 1
ATOM 1229 O O . GLN A 1 150 ? -27.511 -2.406 56.152 1.00 97.81 150 GLN A O 1
ATOM 1234 N N . ASN A 1 151 ? -25.902 -3.196 54.799 1.00 97.62 151 ASN A N 1
ATOM 1235 C CA . ASN A 1 151 ? -25.192 -3.890 55.880 1.00 97.62 151 ASN A CA 1
ATOM 1236 C C . ASN A 1 151 ? -24.709 -2.904 56.947 1.00 97.62 151 ASN A C 1
ATOM 1238 O O . ASN A 1 151 ? -24.935 -3.133 58.129 1.00 97.62 151 ASN A O 1
ATOM 1242 N N . LEU A 1 152 ? -24.143 -1.763 56.540 1.00 97.38 152 LEU A N 1
ATOM 1243 C CA . LEU A 1 152 ? -23.719 -0.730 57.484 1.00 97.38 152 LEU A CA 1
ATOM 1244 C C . LEU A 1 152 ? -24.897 -0.177 58.307 1.00 97.38 152 LEU A C 1
ATOM 1246 O O . LEU A 1 152 ? -24.760 0.040 59.507 1.00 97.38 152 LEU A O 1
ATOM 1250 N N . GLN A 1 153 ? -26.058 0.046 57.685 1.00 97.38 153 GLN A N 1
ATOM 1251 C CA . GLN A 1 153 ? -27.264 0.487 58.395 1.00 97.38 153 GLN A CA 1
ATOM 1252 C C . GLN A 1 153 ? -27.750 -0.558 59.409 1.00 97.38 153 GLN A C 1
ATOM 1254 O O . GLN A 1 153 ? -28.144 -0.186 60.514 1.00 97.38 153 GLN A O 1
ATOM 1259 N N . VAL A 1 154 ? -27.699 -1.847 59.056 1.00 97.25 154 VAL A N 1
ATOM 1260 C CA . VAL A 1 154 ? -28.042 -2.951 59.965 1.00 97.25 154 VAL A CA 1
ATOM 1261 C C . VAL A 1 154 ? -27.067 -3.007 61.139 1.00 97.25 154 VAL A C 1
ATOM 1263 O O . VAL A 1 154 ? -27.522 -3.061 62.276 1.00 97.25 154 VAL A O 1
ATOM 1266 N N . ASP A 1 155 ? -25.759 -2.902 60.896 1.00 97.06 155 ASP A N 1
ATOM 1267 C CA . ASP A 1 155 ? -24.746 -2.899 61.959 1.00 97.06 155 ASP A CA 1
ATOM 1268 C C . ASP A 1 155 ? -24.953 -1.726 62.938 1.00 97.06 155 ASP A C 1
ATOM 1270 O O . ASP A 1 155 ? -24.890 -1.899 64.159 1.00 97.06 155 ASP A O 1
ATOM 1274 N N . ILE A 1 156 ? -25.272 -0.531 62.427 1.00 97.00 156 ILE A N 1
ATOM 1275 C CA . ILE A 1 156 ? -25.604 0.638 63.261 1.00 97.00 156 ILE A CA 1
ATOM 1276 C C . ILE A 1 156 ? -26.873 0.386 64.094 1.00 97.00 156 ILE A C 1
ATOM 1278 O O . ILE A 1 156 ? -26.911 0.708 65.280 1.00 97.00 156 ILE A O 1
ATOM 1282 N N . ALA A 1 157 ? -27.917 -0.203 63.506 1.00 96.75 157 ALA A N 1
ATOM 1283 C CA . ALA A 1 157 ? -29.145 -0.519 64.234 1.00 96.75 157 ALA A CA 1
ATOM 1284 C C . ALA A 1 157 ? -28.931 -1.606 65.305 1.00 96.75 157 ALA A C 1
ATOM 1286 O O . ALA A 1 157 ? -29.447 -1.483 66.415 1.00 96.75 157 ALA A O 1
ATOM 1287 N N . CYS A 1 158 ? -28.147 -2.646 64.999 1.00 96.81 158 CYS A N 1
ATOM 1288 C CA . CYS A 1 158 ? -27.785 -3.701 65.944 1.00 96.81 158 CYS A CA 1
ATOM 1289 C C . CYS A 1 158 ? -27.002 -3.136 67.129 1.00 96.81 158 CYS A C 1
ATOM 1291 O O . CYS A 1 158 ? -27.378 -3.382 68.269 1.00 96.81 158 CYS A O 1
ATOM 1293 N N . THR A 1 159 ? -25.976 -2.322 66.873 1.00 96.69 159 THR A N 1
ATOM 1294 C CA . THR A 1 159 ? -25.186 -1.686 67.941 1.00 96.69 159 THR A CA 1
ATOM 1295 C C . THR A 1 159 ? -26.016 -0.753 68.827 1.00 96.69 159 THR A C 1
ATOM 1297 O O . THR A 1 159 ? -25.826 -0.750 70.042 1.00 96.69 159 THR A O 1
ATOM 1300 N N . ALA A 1 160 ? -26.969 -0.003 68.265 1.00 96.19 160 ALA A N 1
ATOM 1301 C CA . ALA A 1 160 ? -27.893 0.815 69.054 1.00 96.19 160 ALA A CA 1
ATOM 1302 C C . ALA A 1 160 ? -28.823 -0.040 69.940 1.00 96.19 160 ALA A C 1
ATOM 1304 O O . ALA A 1 160 ? -28.974 0.238 71.128 1.00 96.19 160 ALA A O 1
ATOM 1305 N N . LEU A 1 161 ? -29.399 -1.116 69.392 1.00 95.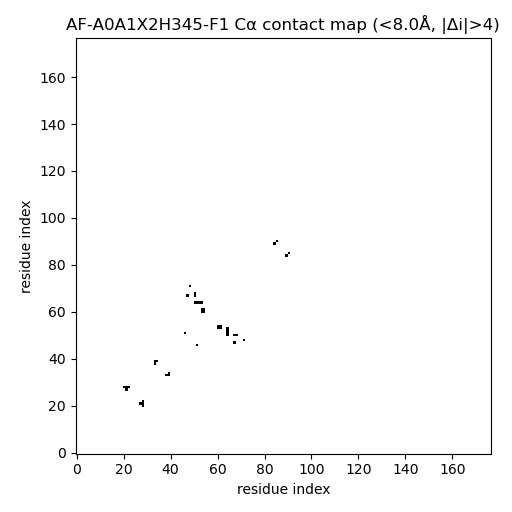88 161 LEU A N 1
ATOM 1306 C CA . LEU A 1 161 ? -30.243 -2.048 70.151 1.00 95.88 161 LEU A CA 1
ATOM 1307 C C . LEU A 1 161 ? -29.461 -2.784 71.247 1.00 95.88 161 LEU A C 1
ATOM 1309 O O . LEU A 1 161 ? -29.981 -2.989 72.341 1.00 95.88 161 LEU A O 1
ATOM 1313 N N . GLU A 1 162 ? -28.216 -3.176 70.979 1.00 95.56 162 GLU A N 1
ATOM 1314 C CA . GLU A 1 162 ? -27.331 -3.784 71.977 1.00 95.56 162 GLU A CA 1
ATOM 1315 C C . GLU A 1 162 ? -27.078 -2.835 73.155 1.00 95.56 162 GLU A C 1
ATOM 1317 O O . GLU A 1 162 ? -27.142 -3.274 74.305 1.00 95.56 162 GLU A O 1
ATOM 1322 N N . GLN A 1 163 ? -26.876 -1.538 72.891 1.00 95.25 163 GLN A N 1
ATOM 1323 C CA . GLN A 1 163 ? -26.753 -0.515 73.935 1.00 95.25 163 GLN A CA 1
ATOM 1324 C C . GLN A 1 163 ? -28.039 -0.382 74.763 1.00 95.25 163 GLN A C 1
ATOM 1326 O O . GLN A 1 163 ? -27.974 -0.434 75.991 1.00 95.25 163 GLN A O 1
ATOM 1331 N N . GLU A 1 164 ? -29.210 -0.284 74.125 1.00 94.62 164 GLU A N 1
ATOM 1332 C CA . GLU A 1 164 ? -30.500 -0.220 74.834 1.00 94.62 164 GLU A CA 1
ATOM 1333 C C . GLU A 1 164 ? -30.744 -1.465 75.705 1.00 94.62 164 GLU A C 1
ATOM 1335 O O . GLU A 1 164 ? -31.184 -1.365 76.855 1.00 94.62 164 GLU A O 1
ATOM 1340 N N . VAL A 1 165 ? -30.431 -2.658 75.188 1.00 94.38 165 VAL A N 1
ATOM 1341 C CA . VAL A 1 165 ? -30.543 -3.913 75.944 1.00 94.38 165 VAL A CA 1
ATOM 1342 C C . VAL A 1 165 ? -29.595 -3.913 77.142 1.00 94.38 165 VAL A C 1
ATOM 1344 O O . VAL A 1 165 ? -29.998 -4.327 78.232 1.00 94.38 165 VAL A O 1
ATOM 1347 N N . GLU A 1 166 ? -28.359 -3.439 76.978 1.00 94.25 166 GLU A N 1
ATOM 1348 C CA . GLU A 1 166 ? -27.396 -3.326 78.073 1.00 94.25 166 GLU A CA 1
ATOM 1349 C C . GLU A 1 166 ? -27.891 -2.358 79.164 1.00 94.25 166 GLU A C 1
ATOM 1351 O O . GLU A 1 166 ? -27.826 -2.676 80.356 1.00 94.25 166 GLU A O 1
ATOM 1356 N N . GLU A 1 167 ? -28.454 -1.210 78.784 1.00 93.06 167 GLU A N 1
ATOM 1357 C CA . GLU A 1 167 ? -29.060 -0.249 79.713 1.00 93.06 167 GLU A CA 1
ATOM 1358 C C . GLU A 1 167 ? -30.241 -0.851 80.486 1.00 93.06 167 GLU A C 1
ATOM 1360 O O . GLU A 1 167 ? -30.302 -0.746 81.717 1.00 93.06 167 GLU A O 1
ATOM 1365 N N . LEU A 1 168 ? -31.146 -1.553 79.799 1.00 92.44 168 LEU A N 1
ATOM 1366 C CA . LEU A 1 168 ? -32.278 -2.239 80.426 1.00 92.44 168 LEU A CA 1
ATOM 1367 C C . LEU A 1 168 ? -31.826 -3.358 81.373 1.00 92.44 168 LEU A C 1
ATOM 1369 O O . LEU A 1 168 ? -32.409 -3.536 82.447 1.00 92.44 168 LEU A O 1
ATOM 1373 N N . GLN A 1 169 ? -30.777 -4.105 81.019 1.00 91.75 169 GLN A N 1
ATOM 1374 C CA . GLN A 1 169 ? -30.191 -5.118 81.899 1.00 91.75 169 GLN A CA 1
ATOM 1375 C C . GLN A 1 169 ? -29.584 -4.489 83.157 1.00 91.75 169 GLN A C 1
ATOM 1377 O O . GLN A 1 169 ? -29.821 -4.990 84.261 1.00 91.75 169 GLN A O 1
ATOM 1382 N N . ARG A 1 170 ? -28.862 -3.368 83.018 1.00 90.06 170 ARG A N 1
ATOM 1383 C CA . ARG A 1 170 ? -28.329 -2.597 84.155 1.00 90.06 170 ARG A CA 1
ATOM 1384 C C . ARG A 1 170 ? -29.453 -2.081 85.059 1.00 90.06 170 ARG A C 1
ATOM 1386 O O . ARG A 1 170 ? -29.343 -2.197 86.278 1.00 90.06 170 ARG A O 1
ATOM 1393 N N . TYR A 1 171 ? -30.549 -1.585 84.483 1.00 90.19 171 TYR A N 1
ATOM 1394 C CA . TYR A 1 171 ? -31.730 -1.137 85.229 1.00 90.19 171 TYR A CA 1
ATOM 1395 C C . TYR A 1 171 ? -32.438 -2.287 85.961 1.00 90.19 171 TYR A C 1
ATOM 1397 O O . TYR A 1 171 ? -32.758 -2.191 87.143 1.00 90.19 171 TYR A O 1
ATOM 1405 N N . LYS A 1 172 ? -32.627 -3.438 85.311 1.00 89.00 172 LYS A N 1
ATOM 1406 C CA . LYS A 1 172 ? -33.189 -4.625 85.972 1.00 89.00 172 LYS A CA 1
ATOM 1407 C C . LYS A 1 172 ? -32.311 -5.101 87.135 1.00 89.00 172 LYS A C 1
ATOM 1409 O O . LYS A 1 172 ? -32.827 -5.498 88.177 1.00 89.00 172 LYS A O 1
ATOM 1414 N N . ALA A 1 173 ? -30.990 -5.058 86.969 1.00 86.06 173 ALA A N 1
ATOM 1415 C CA . ALA A 1 173 ? -30.047 -5.423 88.021 1.00 86.06 173 ALA A CA 1
ATOM 1416 C C . ALA A 1 173 ? -30.083 -4.458 89.221 1.00 86.06 173 ALA A C 1
ATOM 1418 O O . ALA A 1 173 ? -29.806 -4.892 90.338 1.00 86.06 173 ALA A O 1
ATOM 1419 N N . SER A 1 174 ? -30.436 -3.182 89.022 1.00 84.19 174 SER A N 1
ATOM 1420 C CA . SER A 1 174 ? -30.606 -2.228 90.124 1.00 84.19 174 SER A CA 1
ATOM 1421 C C . SER A 1 174 ? -31.935 -2.389 90.868 1.00 84.19 174 SER A C 1
ATOM 1423 O O . SER A 1 174 ? -31.964 -2.119 92.061 1.00 84.19 174 SER A O 1
ATOM 1425 N N . LEU A 1 175 ? -32.999 -2.876 90.213 1.00 77.38 175 LEU A N 1
ATOM 1426 C CA . LEU A 1 175 ? -34.278 -3.206 90.866 1.00 77.38 175 LEU A CA 1
ATOM 1427 C C . LEU A 1 175 ? -34.261 -4.509 91.677 1.00 77.38 175 LEU A C 1
ATOM 1429 O O . LEU A 1 175 ? -35.076 -4.674 92.578 1.00 77.38 175 LEU A O 1
ATOM 1433 N N . ASN A 1 176 ? -33.379 -5.449 91.335 1.00 64.75 176 ASN A N 1
ATOM 1434 C CA . ASN A 1 176 ? -33.239 -6.731 92.034 1.00 64.75 176 ASN A CA 1
ATOM 1435 C C . ASN A 1 176 ? -32.258 -6.676 93.229 1.00 64.75 176 ASN A C 1
ATOM 1437 O O . ASN A 1 176 ? -31.868 -7.727 93.744 1.00 64.75 176 ASN A O 1
ATOM 1441 N N . LYS A 1 177 ? -31.841 -5.477 93.648 1.00 48.59 177 LYS A N 1
ATOM 1442 C CA . LYS A 1 177 ? -31.105 -5.207 94.892 1.00 48.59 177 LYS A CA 1
ATOM 1443 C C . LYS A 1 177 ? -32.022 -4.529 95.897 1.00 48.59 177 LYS A C 1
ATOM 1445 O O . LYS A 1 177 ? -31.843 -4.819 97.098 1.00 48.59 177 LYS A O 1
#

Solvent-accessible surface area (backbone atoms only — not comparable to full-atom values): 10380 Å² total; per-residue (Å²): 135,83,79,78,74,72,72,72,69,72,69,91,55,98,61,73,94,71,76,81,70,47,80,94,35,67,68,56,35,52,52,50,52,38,53,74,69,66,56,79,78,82,75,79,79,60,64,80,81,48,90,63,82,55,68,95,89,44,74,66,50,45,52,50,42,52,52,46,51,54,52,49,53,54,49,51,52,52,47,50,56,53,48,53,51,40,70,74,41,40,71,59,53,52,50,53,52,49,54,51,50,52,52,53,49,52,52,52,52,51,54,50,51,53,51,51,50,52,51,50,50,54,52,49,52,52,49,52,54,51,54,52,50,50,52,52,50,48,55,52,49,52,52,49,52,50,51,52,52,51,51,52,53,49,53,55,52,49,55,52,50,51,50,53,52,51,52,52,51,53,52,53,58,62,72,77,107

Mean predicted aligned error: 13.36 Å